Protein AF-A0A087TLN0-F1 (afdb_monomer_lite)

Secondary structure (DSSP, 8-state):
-EEEEEE--TT-SSTTPPEEEEEEEE-HHHHHHTS-GGGGGGT-------EEEEE-HHHHHHHHHHHTTT----S-SEEEE-SSTT-HHHHHHHHHHHHHTT--EEE---TT--HHHHHHHHHHTT--EEEEE-TTSTTEEEEEEEETTEEEEEEEEGGGHHHHHHHH-HHHHHTTS----------------------EE----SS--HHHHHHHHHHHHHHHHHHTTS-SS--EE------HHHHHHHHHHHT-----TT--

Sequence (264 aa):
MIFQCVCKLKASKKKNNLDILAAGGRYDKLIQSFKLKTLSESGKSLNQSGVGVSIAIESIVAAEVEANESRESGVADFLIHSEDAGISSEKAALMKELWDLGIRTTVLYDKNMTLNDAADFCRSHGIQHILVLRKEEPGIIKIRSIEKDRVYEKKIIHSEIKDNLSKLCPKLFTENCQTKVDNTRNFSLANSSSNSLSMNVHFLSQDKTHSNRKREQNIRTHVISTLQVSSSRSWELIPVDLKMPVIGTIISHCDISASVDTIQ

Foldseek 3Di:
DKDWDWDDQPPDPDPDDIDTQKIWFKDQVVVVVPDDPVVVVVVDDDRDIDIDMDGPVVVVVVSVCVVCPVPDPFPFQEEEDELDPPCPVVSVVVCVVCVVLVGGYDYDPDNRQDPVNVVVVCVVRVHFWYWYDYPVDPQWTWIWGDDPPDTDIDIDGNVCCVVVVCVVCVPSNVVVPDPPPVPPDDPDPDDDDDPQQDAAEDEPDPDDDPVVVVVVVVVVVVVSVVPVVDDPDHHYHYDDDDDPVVVVVCCVVPVPPDPPPPDD

pLDDT: mean 71.12, std 17.88, range [28.5, 94.69]

Organism: Stegodyphus mimosarum (NCBI:txid407821)

Radius of gyration: 28.07 Å; chains: 1; bounding box: 64×64×69 Å

InterPro domains:
  IPR036621 Anticodon-binding domain superfamily [G3DSA:3.40.50.800] (75-170)
  IPR045864 Class II Aminoacyl-tRNA synthetase/Biotinyl protein ligase (BPL) and lipoyl protein ligase (LPL) [G3DSA:3.30.930.10] (1-73)

Structure (mmCIF, N/CA/C/O backbone):
data_AF-A0A087TLN0-F1
#
_entry.id   AF-A0A087TLN0-F1
#
loop_
_atom_site.group_PDB
_atom_site.id
_atom_site.type_symbol
_atom_site.label_atom_id
_atom_site.label_alt_id
_atom_site.label_comp_id
_atom_site.label_asym_id
_atom_site.label_entity_id
_atom_site.label_seq_id
_atom_site.pdbx_PDB_ins_code
_atom_site.Cartn_x
_atom_site.Cartn_y
_atom_site.Cartn_z
_atom_site.occupancy
_atom_site.B_iso_or_equiv
_atom_site.auth_seq_id
_atom_site.auth_comp_id
_atom_site.auth_asym_id
_atom_site.auth_atom_id
_atom_site.pdbx_PDB_model_num
ATOM 1 N N . MET A 1 1 ? 14.997 -2.323 -39.978 1.00 74.62 1 MET A N 1
ATOM 2 C CA . MET A 1 1 ? 13.779 -1.766 -39.358 1.00 74.62 1 MET A CA 1
ATOM 3 C C . MET A 1 1 ? 14.193 -1.053 -38.088 1.00 74.62 1 MET A C 1
ATOM 5 O O . MET A 1 1 ? 14.950 -1.636 -37.318 1.00 74.62 1 MET A O 1
ATOM 9 N N . ILE A 1 2 ? 13.752 0.191 -37.930 1.00 90.94 2 ILE A N 1
ATOM 10 C CA . ILE A 1 2 ? 13.950 1.029 -36.744 1.00 90.94 2 ILE A CA 1
ATOM 11 C C . ILE A 1 2 ? 12.568 1.559 -36.377 1.00 90.94 2 ILE A C 1
ATOM 13 O O . ILE A 1 2 ? 11.774 1.846 -37.274 1.00 90.94 2 ILE A O 1
ATOM 17 N N . PHE A 1 3 ? 12.274 1.650 -35.089 1.00 90.81 3 PHE A N 1
ATOM 18 C CA . PHE A 1 3 ? 11.040 2.240 -34.599 1.00 90.81 3 PHE A CA 1
ATOM 19 C C . PHE A 1 3 ? 11.295 3.064 -33.343 1.00 90.81 3 PHE A C 1
ATOM 21 O O . PHE A 1 3 ? 12.265 2.852 -32.612 1.00 90.81 3 PHE A O 1
ATOM 28 N N . GLN A 1 4 ? 10.380 3.991 -33.099 1.00 91.94 4 GLN A N 1
ATOM 29 C CA . GLN A 1 4 ? 10.402 4.890 -31.964 1.00 91.94 4 GLN A CA 1
ATOM 30 C C . GLN A 1 4 ? 8.966 5.125 -31.495 1.00 91.94 4 GLN A C 1
ATOM 32 O O . GLN A 1 4 ? 8.068 5.330 -32.310 1.00 91.94 4 GLN A O 1
ATOM 37 N N . CYS A 1 5 ? 8.756 5.081 -30.186 1.00 89.31 5 CYS A N 1
ATOM 38 C CA . CYS A 1 5 ? 7.509 5.422 -29.523 1.00 89.31 5 CYS A CA 1
ATOM 39 C C . CYS A 1 5 ? 7.699 6.754 -28.800 1.00 89.31 5 CYS A C 1
ATOM 41 O O . CYS A 1 5 ? 8.615 6.893 -27.986 1.00 89.31 5 CYS A O 1
ATOM 43 N N . VAL A 1 6 ? 6.844 7.725 -29.114 1.00 89.50 6 VAL A N 1
ATOM 44 C CA . VAL A 1 6 ? 6.887 9.073 -28.542 1.00 89.50 6 VAL A CA 1
ATOM 45 C C . VAL A 1 6 ? 5.574 9.399 -27.844 1.00 89.50 6 VAL A C 1
ATOM 47 O O . VAL A 1 6 ? 4.504 9.009 -28.311 1.00 89.50 6 VAL A O 1
ATOM 50 N N . CYS A 1 7 ? 5.652 10.127 -26.736 1.00 82.50 7 CYS A N 1
ATOM 51 C CA . CYS A 1 7 ? 4.503 10.583 -25.968 1.00 82.50 7 CYS A CA 1
ATOM 52 C C . CYS A 1 7 ? 4.642 12.069 -25.633 1.00 82.50 7 CYS A C 1
ATOM 54 O O . CYS A 1 7 ? 5.741 12.583 -25.434 1.00 82.50 7 CYS A O 1
ATOM 56 N N . LYS A 1 8 ? 3.509 12.768 -25.557 1.00 77.38 8 LYS A N 1
ATOM 57 C CA . LYS A 1 8 ? 3.447 14.131 -25.031 1.00 77.38 8 LYS A CA 1
ATOM 58 C C . LYS A 1 8 ? 3.088 14.057 -23.550 1.00 77.38 8 LYS A C 1
ATOM 60 O O . LYS A 1 8 ? 1.912 13.918 -23.210 1.00 77.38 8 LYS A O 1
ATOM 65 N N . LEU A 1 9 ? 4.084 14.150 -22.675 1.00 67.81 9 LEU A N 1
ATOM 66 C CA . LEU A 1 9 ? 3.840 14.211 -21.237 1.00 67.81 9 LEU A CA 1
ATOM 67 C C . LEU A 1 9 ? 3.217 15.570 -20.878 1.00 67.81 9 LEU A C 1
ATOM 69 O O . LEU A 1 9 ? 3.689 16.627 -21.297 1.00 67.81 9 LEU A O 1
ATOM 73 N N . LYS A 1 10 ? 2.125 15.550 -20.103 1.00 63.19 10 LYS A N 1
ATOM 74 C CA . LYS A 1 10 ? 1.418 16.768 -19.656 1.00 63.19 10 LYS A CA 1
ATOM 75 C C . LYS A 1 10 ? 2.245 17.623 -18.682 1.00 63.19 10 LYS A C 1
ATOM 77 O O . LYS A 1 10 ? 1.900 18.780 -18.469 1.00 63.19 10 LYS A O 1
ATOM 82 N N . ALA A 1 11 ? 3.302 17.059 -18.100 1.00 58.91 11 ALA A N 1
ATOM 83 C CA . ALA A 1 11 ? 4.031 17.635 -16.976 1.00 58.91 11 ALA A CA 1
ATOM 84 C C . ALA A 1 11 ? 5.088 18.689 -17.344 1.00 58.91 11 ALA A C 1
ATOM 86 O O . ALA A 1 11 ? 5.478 19.503 -16.507 1.00 58.91 11 ALA A O 1
ATOM 87 N N . SER A 1 12 ? 5.543 18.750 -18.598 1.00 52.47 12 SER A N 1
ATOM 88 C CA . SER A 1 12 ? 6.566 19.729 -18.959 1.00 52.47 12 SER A CA 1
ATOM 89 C C . SER A 1 12 ? 5.942 21.113 -19.160 1.00 52.47 12 SER A C 1
ATOM 91 O O . SER A 1 12 ? 5.349 21.408 -20.198 1.00 52.47 12 SER A O 1
ATOM 93 N N . LYS A 1 13 ? 6.141 22.020 -18.191 1.00 53.84 13 LYS A N 1
ATOM 94 C CA . LYS A 1 13 ? 5.904 23.475 -18.350 1.00 53.84 13 LYS A CA 1
ATOM 95 C C . LYS A 1 13 ? 6.655 24.071 -19.558 1.00 53.84 13 LYS A C 1
ATOM 97 O O . LYS A 1 13 ? 6.387 25.208 -19.948 1.00 53.84 13 LYS A O 1
ATOM 102 N N . LYS A 1 14 ? 7.587 23.329 -20.172 1.00 51.69 14 LYS A N 1
ATOM 103 C CA . LYS A 1 14 ? 8.228 23.682 -21.440 1.00 51.69 14 LYS A CA 1
ATOM 104 C C . LYS A 1 14 ? 7.392 23.174 -22.623 1.00 51.69 14 LYS A C 1
ATOM 106 O O . LYS A 1 14 ? 7.249 21.978 -22.846 1.00 51.69 14 LYS A O 1
ATOM 111 N N . LYS A 1 15 ? 6.865 24.135 -23.391 1.00 49.69 15 LYS A N 1
ATOM 112 C CA . LYS A 1 15 ? 6.191 23.987 -24.695 1.00 49.69 15 LYS A CA 1
ATOM 113 C C . LYS A 1 15 ? 6.663 22.757 -25.497 1.00 49.69 15 LYS A C 1
ATOM 115 O O . LYS A 1 15 ? 7.801 22.720 -25.940 1.00 49.69 15 LYS A O 1
ATOM 120 N N . ASN A 1 16 ? 5.729 21.850 -25.796 1.00 55.34 16 ASN A N 1
ATOM 121 C CA . ASN A 1 16 ? 5.751 20.928 -26.944 1.00 55.34 16 ASN A CA 1
ATOM 122 C C . ASN A 1 16 ? 6.961 19.982 -27.113 1.00 55.34 16 ASN A C 1
ATOM 124 O O . ASN A 1 16 ? 7.209 19.545 -28.235 1.00 55.34 16 ASN A O 1
ATOM 128 N N . ASN A 1 17 ? 7.659 19.593 -26.047 1.00 64.38 17 ASN A N 1
ATOM 129 C CA . ASN A 1 17 ? 8.627 18.499 -26.161 1.00 64.38 17 ASN A CA 1
ATOM 130 C C . ASN A 1 17 ? 7.897 17.144 -26.178 1.00 64.38 17 ASN A C 1
ATOM 132 O O . ASN A 1 17 ? 7.025 16.887 -25.348 1.00 64.38 17 ASN A O 1
ATOM 136 N N . LEU A 1 18 ? 8.201 16.323 -27.186 1.00 76.75 18 LEU A N 1
ATOM 137 C CA . LEU A 1 18 ? 7.782 14.926 -27.274 1.00 76.75 18 LEU A CA 1
ATOM 138 C C . LEU A 1 18 ? 8.880 14.074 -26.644 1.00 76.75 18 LEU A C 1
ATOM 140 O O . LEU A 1 18 ? 10.027 14.143 -27.086 1.00 76.75 18 LEU A O 1
ATOM 144 N N . ASP A 1 19 ? 8.518 13.263 -25.658 1.00 82.94 19 ASP A N 1
ATOM 145 C CA . ASP A 1 19 ? 9.452 12.377 -24.975 1.00 82.94 19 ASP A CA 1
ATOM 146 C C . ASP A 1 19 ? 9.429 10.990 -25.609 1.00 82.94 19 ASP A C 1
ATOM 148 O O . ASP A 1 19 ? 8.383 10.474 -26.016 1.00 82.94 19 ASP A O 1
ATOM 152 N N . ILE A 1 20 ? 10.608 10.386 -25.721 1.00 88.25 20 ILE A N 1
ATOM 153 C CA . ILE A 1 20 ? 10.793 9.073 -26.332 1.00 88.25 20 ILE A CA 1
ATOM 154 C C . ILE A 1 20 ? 10.626 8.018 -25.242 1.00 88.25 20 ILE A C 1
ATOM 156 O O . ILE A 1 20 ? 11.497 7.871 -24.394 1.00 88.25 20 ILE A O 1
ATOM 160 N N . LEU A 1 21 ? 9.529 7.264 -25.276 1.00 90.38 21 LEU A N 1
ATOM 161 C CA . LEU A 1 21 ? 9.263 6.215 -24.285 1.00 90.38 21 LEU A CA 1
ATOM 162 C C . LEU A 1 21 ? 9.901 4.880 -24.655 1.00 90.38 21 LEU A C 1
ATOM 164 O O . LEU A 1 21 ? 10.214 4.079 -23.780 1.00 90.38 21 LEU A O 1
ATOM 168 N N . ALA A 1 22 ? 10.085 4.619 -25.948 1.00 92.75 22 ALA A N 1
ATOM 169 C CA . ALA A 1 22 ? 10.788 3.432 -26.401 1.00 92.75 22 ALA A CA 1
ATOM 170 C C . ALA A 1 22 ? 11.447 3.659 -27.759 1.00 92.75 22 ALA A C 1
ATOM 172 O O . ALA A 1 22 ? 10.914 4.367 -28.613 1.00 92.75 22 ALA A O 1
ATOM 173 N N . ALA A 1 23 ? 12.584 3.019 -27.986 1.00 93.56 23 ALA A N 1
ATOM 174 C CA . ALA A 1 23 ? 13.261 3.012 -29.274 1.00 93.56 23 ALA A CA 1
ATOM 175 C C . ALA A 1 23 ? 13.868 1.637 -29.522 1.00 93.56 23 ALA A C 1
ATOM 177 O O . ALA A 1 23 ? 14.355 0.981 -28.604 1.00 93.56 23 ALA A O 1
ATOM 178 N N . GLY A 1 24 ? 13.835 1.177 -30.763 1.00 94.69 24 GLY A N 1
ATOM 179 C CA . GLY A 1 24 ? 14.296 -0.163 -31.076 1.00 94.69 24 GLY A CA 1
ATOM 180 C C . GLY A 1 24 ? 14.535 -0.384 -32.551 1.00 94.69 24 GLY A C 1
ATOM 181 O O . GLY A 1 24 ? 14.286 0.469 -33.405 1.00 94.69 24 GLY A O 1
ATOM 182 N N . GLY A 1 25 ? 15.036 -1.570 -32.860 1.00 92.81 25 GLY A N 1
ATOM 183 C CA . GLY A 1 25 ? 15.319 -1.949 -34.227 1.00 92.81 25 GLY A CA 1
ATOM 184 C C . GLY A 1 25 ? 16.155 -3.208 -34.344 1.00 92.81 25 GLY A C 1
ATOM 185 O O . GLY A 1 25 ? 16.439 -3.903 -33.370 1.00 92.81 25 GLY A O 1
ATOM 186 N N . ARG A 1 26 ? 16.530 -3.493 -35.589 1.00 91.50 26 ARG A N 1
ATOM 187 C CA . ARG A 1 26 ? 17.376 -4.626 -35.967 1.00 91.50 26 ARG A CA 1
ATOM 188 C C . ARG A 1 26 ? 18.853 -4.221 -35.961 1.00 91.50 26 ARG A C 1
ATOM 190 O O . ARG A 1 26 ? 19.203 -3.237 -36.609 1.00 91.50 26 ARG A O 1
ATOM 197 N N . TYR A 1 27 ? 19.708 -4.990 -35.289 1.00 91.00 27 TYR A N 1
ATOM 198 C CA . TYR A 1 27 ? 21.133 -4.692 -35.057 1.00 91.00 27 TYR A CA 1
ATOM 199 C C . TYR A 1 27 ? 22.082 -5.836 -35.460 1.00 91.00 27 TYR A C 1
ATOM 201 O O . TYR A 1 27 ? 23.144 -6.030 -34.877 1.00 91.00 27 TYR A O 1
ATOM 209 N N . ASP A 1 28 ? 21.753 -6.574 -36.518 1.00 85.88 28 ASP A N 1
ATOM 210 C CA . ASP A 1 28 ? 22.566 -7.681 -37.052 1.00 85.88 28 ASP A CA 1
ATOM 211 C C . ASP A 1 28 ? 24.038 -7.326 -37.304 1.00 85.88 28 ASP A C 1
ATOM 213 O O . ASP A 1 28 ? 24.925 -8.125 -37.017 1.00 85.88 28 ASP A O 1
ATOM 217 N N . LYS A 1 29 ? 24.310 -6.116 -37.815 1.00 85.00 29 LYS A N 1
ATOM 218 C CA . LYS A 1 29 ? 25.680 -5.647 -38.083 1.00 85.00 29 LYS A CA 1
ATOM 219 C C . LYS A 1 29 ? 26.517 -5.563 -36.802 1.00 85.00 29 LYS A C 1
ATOM 221 O O . LYS A 1 29 ? 27.703 -5.876 -36.834 1.00 85.00 29 LYS A O 1
ATOM 226 N N . LEU A 1 30 ? 25.889 -5.197 -35.683 1.00 85.25 30 LEU A N 1
ATOM 227 C CA . LEU A 1 30 ? 26.524 -5.172 -34.366 1.00 85.25 30 LEU A CA 1
ATOM 228 C C . LEU A 1 30 ? 26.857 -6.597 -33.907 1.00 85.25 30 LEU A C 1
ATOM 230 O O . LEU A 1 30 ? 27.978 -6.866 -33.490 1.00 85.25 30 LEU A O 1
ATOM 234 N N . ILE A 1 31 ? 25.928 -7.544 -34.072 1.00 83.75 31 ILE A N 1
ATOM 235 C CA . ILE A 1 31 ? 26.178 -8.961 -33.752 1.00 83.75 31 ILE A CA 1
ATOM 236 C C . ILE A 1 31 ? 27.325 -9.512 -34.605 1.00 83.75 31 ILE A C 1
ATOM 238 O O . ILE A 1 31 ? 28.200 -10.212 -34.101 1.00 83.75 31 ILE A O 1
ATOM 242 N N . GLN A 1 32 ? 27.363 -9.161 -35.891 1.00 81.00 32 GLN A N 1
ATOM 243 C CA . GLN A 1 32 ? 28.426 -9.585 -36.794 1.00 81.00 32 GLN A CA 1
ATOM 244 C C . GLN A 1 32 ? 29.802 -9.051 -36.377 1.00 81.00 32 GLN A C 1
ATOM 246 O O . GLN A 1 32 ? 30.776 -9.788 -36.511 1.00 81.00 32 GLN A O 1
ATOM 251 N N . SER A 1 33 ? 29.896 -7.832 -35.831 1.00 82.25 33 SER A N 1
ATOM 252 C CA . SER A 1 33 ? 31.176 -7.288 -35.350 1.00 82.25 33 SER A CA 1
ATOM 253 C C . SER A 1 33 ? 31.746 -8.007 -34.125 1.00 82.25 33 SER A C 1
ATOM 255 O O . SER A 1 33 ? 32.956 -7.981 -33.929 1.00 82.25 33 SER A O 1
ATOM 257 N N . PHE A 1 34 ? 30.910 -8.691 -33.337 1.00 79.69 34 PHE A N 1
ATOM 258 C CA . PHE A 1 34 ? 31.354 -9.482 -32.182 1.00 79.69 34 PHE A CA 1
ATOM 259 C C . PHE A 1 34 ? 31.710 -10.933 -32.532 1.00 79.69 34 PHE A C 1
ATOM 261 O O . PHE A 1 34 ? 32.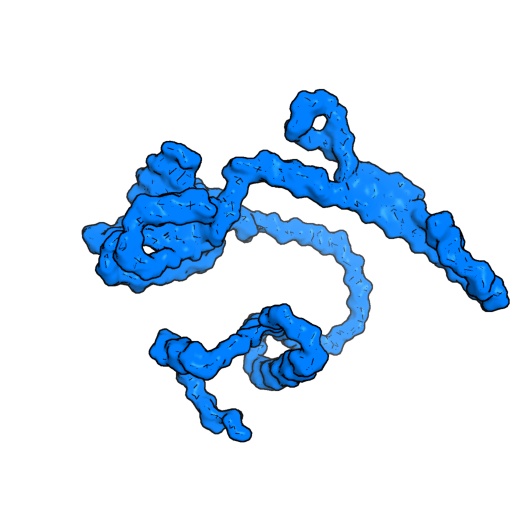132 -11.693 -31.659 1.00 79.69 34 PHE A O 1
ATOM 268 N N . LYS A 1 35 ? 31.568 -11.347 -33.799 1.00 74.19 35 LYS A N 1
ATOM 269 C CA . LYS A 1 35 ? 31.983 -12.686 -34.228 1.00 74.19 35 LYS A CA 1
ATOM 270 C C . LYS A 1 35 ? 33.506 -12.785 -34.210 1.00 74.19 35 LYS A C 1
ATOM 272 O O . LYS A 1 35 ? 34.201 -12.082 -34.941 1.00 74.19 35 LYS A O 1
ATOM 277 N N . LEU A 1 36 ? 34.021 -13.691 -33.385 1.00 65.62 36 LEU A N 1
ATOM 278 C CA . LEU A 1 36 ? 35.448 -13.974 -33.307 1.00 65.62 36 LEU A CA 1
ATOM 279 C C . LEU A 1 36 ? 35.924 -14.602 -34.628 1.00 65.62 36 LEU A C 1
ATOM 281 O O . LEU A 1 36 ? 35.346 -15.584 -35.097 1.00 65.62 36 LEU A O 1
ATOM 285 N N . LYS A 1 37 ? 36.993 -14.051 -35.218 1.00 61.41 37 LYS A N 1
ATOM 286 C CA . LYS A 1 37 ? 37.549 -14.510 -36.506 1.00 61.41 37 LYS A CA 1
ATOM 287 C C . LYS A 1 37 ? 37.922 -16.004 -36.515 1.00 61.41 37 LYS A C 1
ATOM 289 O O . LYS A 1 37 ? 37.893 -16.611 -37.579 1.00 61.41 37 LYS A O 1
ATOM 294 N N . THR A 1 38 ? 38.191 -16.609 -35.358 1.00 53.12 38 THR A N 1
ATOM 295 C CA . THR A 1 38 ? 38.560 -18.030 -35.208 1.00 53.12 38 THR A CA 1
ATOM 296 C C . THR A 1 38 ? 37.414 -19.016 -35.471 1.00 53.12 38 THR A C 1
ATOM 298 O O . THR A 1 38 ? 37.666 -20.177 -35.768 1.00 53.12 38 THR A O 1
ATOM 301 N N . LEU A 1 39 ? 36.146 -18.584 -35.439 1.00 53.56 39 LEU A N 1
ATOM 302 C CA . LEU A 1 39 ? 34.994 -19.436 -35.792 1.00 53.56 39 LEU A CA 1
ATOM 303 C C . LEU A 1 39 ? 34.784 -19.548 -37.316 1.00 53.56 39 LEU A C 1
ATOM 305 O O . LEU A 1 39 ? 34.075 -20.436 -37.789 1.00 53.56 39 LEU A O 1
ATOM 309 N N . SER A 1 40 ? 35.426 -18.665 -38.087 1.00 51.59 40 SER A N 1
ATOM 310 C CA . SER A 1 40 ? 35.368 -18.631 -39.555 1.00 51.59 40 SER A CA 1
ATOM 311 C C . SER A 1 40 ? 36.181 -19.752 -40.212 1.00 51.59 40 SER A C 1
ATOM 313 O O . SER A 1 40 ? 35.885 -20.124 -41.342 1.00 51.59 40 SER A O 1
ATOM 315 N N . GLU A 1 41 ? 37.171 -20.316 -39.511 1.00 53.06 41 GLU A N 1
ATOM 316 C CA . GLU A 1 41 ? 38.032 -21.399 -40.020 1.00 53.06 41 GLU A CA 1
ATOM 317 C C . GLU A 1 41 ? 37.342 -22.774 -39.991 1.00 53.06 41 GLU A C 1
ATOM 319 O O . GLU A 1 41 ? 37.726 -23.675 -40.728 1.00 53.06 41 GLU A O 1
ATOM 324 N N . SER A 1 42 ? 36.259 -22.934 -39.218 1.00 56.22 42 SER A N 1
ATOM 325 C CA . SER A 1 42 ? 35.479 -24.182 -39.151 1.00 56.22 42 SER A CA 1
ATOM 326 C C . SER A 1 42 ? 34.337 -24.259 -40.186 1.00 56.22 42 SER A C 1
ATOM 328 O O . SER A 1 42 ? 33.548 -25.206 -40.153 1.00 56.22 42 SER A O 1
ATOM 330 N N . GLY A 1 43 ? 34.186 -23.269 -41.076 1.00 54.53 43 GLY A N 1
ATOM 331 C CA . GLY A 1 43 ? 33.200 -23.292 -42.171 1.00 54.53 43 GLY A CA 1
ATOM 332 C C . GLY A 1 43 ? 31.723 -23.169 -41.759 1.00 54.53 43 GLY A C 1
ATOM 333 O O . GLY A 1 43 ? 30.841 -23.199 -42.614 1.00 54.53 43 GLY A O 1
ATOM 334 N N . LYS A 1 44 ? 31.413 -22.998 -40.466 1.00 54.88 44 LYS A N 1
ATOM 335 C CA . LYS A 1 44 ? 30.040 -22.810 -39.968 1.00 54.88 44 LYS A CA 1
ATOM 336 C C . LYS A 1 44 ? 29.724 -21.324 -39.802 1.00 54.88 44 LYS A C 1
ATOM 338 O O . LYS A 1 44 ? 29.851 -20.761 -38.716 1.00 54.88 44 LYS A O 1
ATOM 343 N N . SER A 1 45 ? 29.274 -20.673 -40.874 1.00 56.72 45 SER A N 1
ATOM 344 C CA . SER A 1 45 ? 28.754 -19.305 -40.794 1.00 56.72 45 SER A CA 1
ATOM 345 C C . SER A 1 45 ? 27.370 -19.297 -40.129 1.00 56.72 45 SER A C 1
ATOM 347 O O . SER A 1 45 ? 26.353 -19.543 -40.775 1.00 56.72 45 SER A O 1
ATOM 349 N N . LEU A 1 46 ? 27.309 -19.010 -38.828 1.00 62.62 46 LEU A N 1
ATOM 350 C CA . LEU A 1 46 ? 26.036 -18.800 -38.132 1.00 62.62 46 LEU A CA 1
ATOM 351 C C . LEU A 1 46 ? 25.488 -17.410 -38.483 1.00 62.62 46 LEU A C 1
ATOM 353 O O . LEU A 1 46 ? 26.009 -16.392 -38.021 1.00 62.62 46 LEU A O 1
ATOM 357 N N . ASN A 1 47 ? 24.445 -17.340 -39.308 1.00 69.06 47 ASN A N 1
ATOM 358 C CA . ASN A 1 47 ? 23.727 -16.095 -39.578 1.00 69.06 47 ASN A CA 1
ATOM 359 C C . ASN A 1 47 ? 22.845 -15.760 -38.372 1.00 69.06 47 ASN A C 1
ATOM 361 O O . ASN A 1 47 ? 21.777 -16.333 -38.192 1.00 69.06 47 ASN A O 1
ATOM 365 N N . GLN A 1 48 ? 23.333 -14.858 -37.522 1.00 78.44 48 GLN A N 1
ATOM 366 C CA . GLN A 1 48 ? 22.610 -14.375 -36.353 1.00 78.44 48 GLN A CA 1
ATOM 367 C C . GLN A 1 48 ? 22.011 -13.011 -36.672 1.00 78.44 48 GLN A C 1
ATOM 369 O O . GLN A 1 48 ? 22.721 -12.101 -37.106 1.00 78.44 48 GLN A O 1
ATOM 374 N N . SER A 1 49 ? 20.712 -12.886 -36.432 1.00 83.50 49 SER A N 1
ATOM 375 C CA . SER A 1 49 ? 19.981 -11.629 -36.522 1.00 83.50 49 SER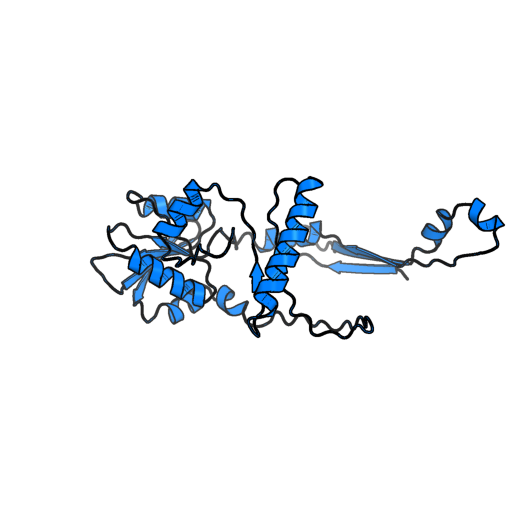 A CA 1
ATOM 376 C C . SER A 1 49 ? 19.466 -11.240 -35.146 1.00 83.50 49 SER A C 1
ATOM 378 O O . SER A 1 49 ? 19.090 -12.102 -34.354 1.00 83.50 49 SER A O 1
ATOM 380 N N . GLY A 1 50 ? 19.463 -9.942 -34.861 1.00 85.00 50 GLY A N 1
ATOM 381 C CA . GLY A 1 50 ? 19.073 -9.398 -33.566 1.00 85.00 50 GLY A CA 1
ATOM 382 C C . GLY A 1 50 ? 18.092 -8.262 -33.732 1.00 85.00 50 GLY A C 1
ATOM 383 O O . GLY A 1 50 ? 18.340 -7.337 -34.503 1.00 85.00 50 GLY A O 1
ATOM 384 N N . VAL A 1 51 ? 16.993 -8.327 -32.992 1.00 91.50 51 VAL A N 1
ATOM 385 C CA . VAL A 1 51 ? 16.015 -7.249 -32.863 1.00 91.50 51 VAL A CA 1
ATOM 386 C C . VAL A 1 51 ? 15.784 -6.987 -31.388 1.00 91.50 51 VAL A C 1
ATOM 388 O O . VAL A 1 51 ? 15.762 -7.918 -30.587 1.00 91.50 51 VAL A O 1
ATOM 391 N N . GLY A 1 52 ? 15.602 -5.725 -31.032 1.00 90.12 52 GLY A N 1
ATOM 392 C CA . GLY A 1 52 ? 15.417 -5.348 -29.640 1.00 90.12 52 GLY A CA 1
ATOM 393 C C . GLY A 1 52 ? 14.818 -3.966 -29.500 1.00 90.12 52 GLY A C 1
ATOM 394 O O . GLY A 1 52 ? 14.745 -3.190 -30.457 1.00 90.12 52 GLY A O 1
ATOM 395 N N . VAL A 1 53 ? 14.365 -3.700 -28.284 1.00 93.38 53 VAL A N 1
ATOM 396 C CA . VAL A 1 53 ? 13.718 -2.462 -27.878 1.00 93.38 53 VAL A CA 1
ATOM 397 C C . VAL A 1 53 ? 14.296 -2.023 -26.545 1.00 93.38 53 VAL A C 1
ATOM 399 O O . VAL A 1 53 ? 14.499 -2.843 -25.654 1.00 93.38 53 VAL A O 1
ATOM 402 N N . SER A 1 54 ? 14.564 -0.733 -26.430 1.00 93.38 54 SER A N 1
ATOM 403 C CA . SER A 1 54 ? 14.857 -0.056 -25.178 1.00 93.38 54 SER A CA 1
ATOM 404 C C . SER A 1 54 ? 13.625 0.735 -24.766 1.00 93.38 54 SER A C 1
ATOM 406 O O . SER A 1 54 ? 13.016 1.397 -25.607 1.00 93.38 54 SER A O 1
ATOM 408 N N . ILE A 1 55 ? 13.252 0.641 -23.493 1.00 93.94 55 ILE A N 1
ATOM 409 C CA . ILE A 1 55 ? 12.099 1.326 -22.908 1.00 93.94 55 ILE A CA 1
ATOM 410 C C . ILE A 1 55 ? 12.628 2.281 -21.838 1.00 93.94 55 ILE A C 1
ATOM 412 O O . ILE A 1 55 ? 13.364 1.863 -20.945 1.00 93.94 55 ILE A O 1
ATOM 416 N N . ALA A 1 56 ? 12.243 3.551 -21.920 1.00 90.94 56 ALA A N 1
ATOM 417 C CA . ALA A 1 56 ? 12.606 4.596 -20.972 1.00 90.94 56 ALA A CA 1
ATOM 418 C C . ALA A 1 56 ? 11.728 4.502 -19.712 1.00 90.94 56 ALA A C 1
ATOM 420 O O . ALA A 1 56 ? 10.806 5.291 -19.506 1.00 90.94 56 ALA A O 1
ATOM 421 N N . ILE A 1 57 ? 12.000 3.495 -18.877 1.00 90.56 57 ILE A N 1
ATOM 422 C CA . ILE A 1 57 ? 11.251 3.235 -17.636 1.00 90.56 57 ILE A CA 1
ATOM 423 C C . ILE A 1 57 ? 11.307 4.449 -16.705 1.00 90.56 57 ILE A C 1
ATOM 425 O O . ILE A 1 57 ? 10.296 4.813 -16.119 1.00 90.56 57 ILE A O 1
ATOM 429 N N . GLU A 1 58 ? 12.457 5.114 -16.619 1.00 85.06 58 GLU A N 1
ATOM 430 C CA . GLU A 1 58 ? 12.642 6.318 -15.803 1.00 85.06 58 GLU A CA 1
ATOM 431 C C . GLU A 1 58 ? 11.640 7.431 -16.145 1.00 85.06 58 GLU A C 1
ATOM 433 O O . GLU A 1 58 ? 11.059 8.028 -15.244 1.00 85.06 58 GLU A O 1
ATOM 438 N N . SER A 1 59 ? 11.362 7.658 -17.434 1.00 84.19 59 SER A N 1
ATOM 439 C CA . SER A 1 59 ? 10.406 8.675 -17.882 1.00 84.19 59 SER A CA 1
ATOM 440 C C . SER A 1 59 ? 8.965 8.286 -17.563 1.00 84.19 59 SER A C 1
ATOM 442 O O . SER A 1 59 ? 8.150 9.147 -17.242 1.00 84.19 59 SER A O 1
ATOM 444 N N . ILE A 1 60 ? 8.651 6.989 -17.636 1.00 85.06 60 ILE A N 1
ATOM 445 C CA . ILE A 1 60 ? 7.328 6.459 -17.284 1.00 85.06 60 ILE A CA 1
ATOM 446 C C . ILE A 1 60 ? 7.097 6.603 -15.778 1.00 85.06 60 ILE A C 1
ATOM 448 O O . ILE A 1 60 ? 6.075 7.144 -15.369 1.00 85.06 60 ILE A O 1
ATOM 452 N N . VAL A 1 61 ? 8.067 6.184 -14.963 1.00 84.56 61 VAL A N 1
ATOM 453 C CA . VAL A 1 61 ? 7.986 6.258 -13.499 1.00 84.56 61 VAL A CA 1
ATOM 454 C C . VAL A 1 61 ? 7.920 7.710 -13.028 1.00 84.56 61 VAL A C 1
ATOM 456 O O . VAL A 1 61 ? 7.094 8.027 -12.181 1.00 84.56 61 VAL A O 1
ATOM 459 N N . ALA A 1 62 ? 8.722 8.612 -13.598 1.00 81.19 62 ALA A N 1
ATOM 460 C CA . ALA A 1 62 ? 8.660 10.035 -13.261 1.00 81.19 62 ALA A CA 1
ATOM 461 C C . ALA A 1 62 ? 7.272 10.631 -13.549 1.00 81.19 62 ALA A C 1
ATOM 463 O O . ALA A 1 62 ? 6.693 11.295 -12.692 1.00 81.19 62 ALA A O 1
ATOM 464 N N . ALA A 1 63 ? 6.700 10.325 -14.718 1.00 78.44 63 ALA A N 1
ATOM 465 C CA . ALA A 1 63 ? 5.353 10.765 -15.069 1.00 78.44 63 ALA A CA 1
ATOM 466 C C . ALA A 1 63 ? 4.275 10.173 -14.144 1.00 78.44 63 ALA A C 1
ATOM 468 O O . ALA A 1 63 ? 3.277 10.835 -13.856 1.00 78.44 63 ALA A O 1
ATOM 469 N N . GLU A 1 64 ? 4.459 8.935 -13.684 1.00 78.31 64 GLU A N 1
ATOM 470 C CA . GLU A 1 64 ? 3.541 8.273 -12.761 1.00 78.31 64 GLU A CA 1
ATOM 471 C C . GLU A 1 64 ? 3.601 8.871 -11.353 1.00 78.31 64 GLU A C 1
ATOM 473 O O . GLU A 1 64 ? 2.554 9.117 -10.757 1.00 78.31 64 GLU A O 1
ATOM 478 N N . VAL A 1 65 ? 4.797 9.166 -10.839 1.00 74.38 65 VAL A N 1
ATOM 479 C CA . VAL A 1 65 ? 4.978 9.819 -9.534 1.00 74.38 65 VAL A CA 1
ATOM 480 C C . VAL A 1 65 ? 4.337 11.207 -9.533 1.00 74.38 65 VAL A C 1
ATOM 482 O O . VAL A 1 65 ? 3.543 11.500 -8.646 1.00 74.38 65 VAL A O 1
ATOM 485 N N . GLU A 1 66 ? 4.583 12.023 -10.560 1.00 69.94 66 GLU A N 1
ATOM 486 C CA . GLU A 1 66 ? 3.982 13.361 -10.680 1.00 69.94 66 GLU A CA 1
ATOM 487 C C . GLU A 1 66 ? 2.451 13.309 -10.837 1.00 69.94 66 GLU A C 1
ATOM 489 O O . GLU A 1 66 ? 1.727 14.137 -10.283 1.00 69.94 66 GLU A O 1
ATOM 494 N N . ALA A 1 67 ? 1.917 12.318 -11.561 1.00 67.50 67 ALA A N 1
ATOM 495 C CA . ALA A 1 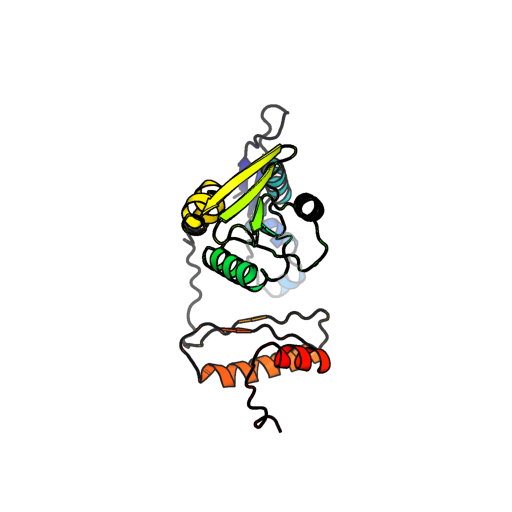67 ? 0.470 12.117 -11.663 1.00 67.50 67 ALA A CA 1
ATOM 496 C C . ALA A 1 67 ? -0.157 11.650 -10.334 1.00 67.50 67 ALA A C 1
ATOM 498 O O . ALA A 1 67 ? -1.318 11.964 -10.043 1.00 67.50 67 ALA A O 1
ATOM 499 N N . ASN A 1 68 ? 0.608 10.910 -9.531 1.00 61.75 68 ASN A N 1
ATOM 500 C CA . ASN A 1 68 ? 0.194 10.336 -8.257 1.00 61.75 68 ASN A CA 1
ATOM 501 C C . ASN A 1 68 ? 0.622 11.158 -7.030 1.00 61.75 68 ASN A C 1
ATOM 503 O O . ASN A 1 68 ? 0.343 10.716 -5.922 1.00 61.75 68 ASN A O 1
ATOM 507 N N . GLU A 1 69 ? 1.144 12.384 -7.167 1.00 54.03 69 GLU A N 1
ATOM 508 C CA . GLU A 1 69 ? 1.337 13.323 -6.033 1.00 54.03 69 GLU A CA 1
ATOM 509 C C . GLU A 1 69 ? 0.028 13.611 -5.251 1.00 54.03 69 GLU A C 1
ATOM 511 O O . GLU A 1 69 ? 0.036 14.203 -4.176 1.00 54.03 69 GLU A O 1
ATOM 516 N N . SER A 1 70 ? -1.126 13.176 -5.769 1.00 51.91 70 SER A N 1
ATOM 517 C CA . SER A 1 70 ? -2.432 13.201 -5.091 1.00 51.91 70 SER A CA 1
ATOM 518 C C . SER A 1 70 ? -2.855 11.871 -4.446 1.00 51.91 70 SER A C 1
ATOM 520 O O . SER A 1 70 ? -3.955 11.780 -3.901 1.00 51.91 70 SER A O 1
ATOM 522 N N . ARG A 1 71 ? -2.045 10.816 -4.555 1.00 55.38 71 ARG A N 1
ATOM 523 C CA . ARG A 1 71 ? -2.392 9.434 -4.203 1.00 55.38 71 ARG A CA 1
ATOM 524 C C . ARG A 1 71 ? -1.213 8.735 -3.536 1.00 55.38 71 ARG A C 1
ATOM 526 O O . ARG A 1 71 ? -0.630 7.808 -4.092 1.00 55.38 71 ARG A O 1
ATOM 533 N N . GLU A 1 72 ? -0.897 9.146 -2.318 1.00 55.44 72 GLU A N 1
ATOM 534 C CA . GLU A 1 72 ? -0.064 8.316 -1.455 1.00 55.44 72 GLU A CA 1
ATOM 535 C C . GLU A 1 72 ? -0.853 7.040 -1.123 1.00 55.44 72 GLU A C 1
ATOM 537 O O . GLU A 1 72 ? -1.870 7.078 -0.427 1.00 55.44 72 GLU A O 1
ATOM 542 N N . SER A 1 73 ? -0.436 5.913 -1.706 1.00 58.78 73 SER A N 1
ATOM 543 C CA . SER A 1 73 ? -0.881 4.591 -1.272 1.00 58.78 73 SER A CA 1
ATOM 544 C C . SER A 1 73 ? -0.089 4.260 -0.015 1.00 58.78 73 SER A C 1
ATOM 546 O O . SER A 1 73 ? 1.064 3.837 -0.094 1.00 58.78 73 SER A O 1
ATOM 548 N N . GLY A 1 74 ? -0.677 4.550 1.142 1.00 68.56 74 GLY A N 1
ATOM 549 C CA . GLY A 1 74 ? -0.089 4.219 2.430 1.00 68.56 74 GLY A CA 1
ATOM 550 C C . GLY A 1 74 ? -0.005 2.715 2.684 1.00 68.56 74 GLY A C 1
ATOM 551 O O . GLY A 1 74 ? -0.419 1.880 1.876 1.00 68.56 74 GLY A O 1
ATOM 552 N N . VAL A 1 75 ? 0.503 2.368 3.867 1.00 80.94 75 VAL A N 1
ATOM 553 C CA . VAL A 1 75 ? 0.604 0.973 4.342 1.00 80.94 75 VAL A CA 1
ATOM 554 C C . VAL A 1 75 ? -0.770 0.287 4.400 1.00 80.94 75 VAL A C 1
ATOM 556 O O . VAL A 1 75 ? -0.873 -0.924 4.211 1.00 80.94 75 VAL A O 1
ATOM 559 N N . ALA A 1 76 ? -1.830 1.059 4.640 1.00 85.19 76 ALA A N 1
ATOM 560 C CA . ALA A 1 76 ? -3.213 0.603 4.644 1.00 85.19 76 ALA A CA 1
ATOM 561 C C . ALA A 1 76 ? -4.144 1.720 4.154 1.00 85.19 76 ALA A C 1
ATOM 563 O O . ALA A 1 76 ? -3.790 2.898 4.189 1.00 85.19 76 ALA A O 1
ATOM 564 N N . ASP A 1 77 ? -5.353 1.347 3.741 1.00 84.81 77 ASP A N 1
ATOM 565 C CA . ASP A 1 77 ? -6.377 2.301 3.310 1.00 84.81 77 ASP A CA 1
ATOM 566 C C . ASP A 1 77 ? -7.152 2.852 4.524 1.00 84.81 77 ASP A C 1
ATOM 568 O O . ASP A 1 77 ? -7.486 4.038 4.568 1.00 84.81 77 ASP A O 1
ATOM 572 N N . PHE A 1 78 ? -7.376 2.009 5.544 1.00 88.31 78 PHE A N 1
ATOM 573 C CA . PHE A 1 78 ? -8.040 2.379 6.800 1.00 88.31 78 PHE A CA 1
ATOM 574 C C . PHE A 1 78 ? -7.259 1.923 8.042 1.00 88.31 78 PHE A C 1
ATOM 576 O O . PHE A 1 78 ? -6.755 0.800 8.101 1.00 88.31 78 PHE A O 1
ATOM 583 N N . LEU A 1 79 ? -7.248 2.759 9.082 1.00 91.50 79 LEU A N 1
ATOM 584 C CA . LEU A 1 79 ? -6.847 2.386 10.443 1.00 91.50 79 LEU A CA 1
ATOM 585 C C . LEU A 1 79 ? -8.092 2.171 11.307 1.00 91.50 79 LEU A C 1
ATOM 587 O O . LEU A 1 79 ? -8.912 3.074 11.433 1.00 91.50 79 LEU A O 1
ATOM 591 N N . ILE A 1 80 ? -8.218 1.018 11.957 1.00 91.56 80 ILE A N 1
ATOM 592 C CA . ILE A 1 80 ? -9.274 0.777 12.946 1.00 91.56 80 ILE A CA 1
ATOM 593 C C . ILE A 1 80 ? -8.744 1.161 14.332 1.00 91.56 80 ILE A C 1
ATOM 595 O O . ILE A 1 80 ? -7.794 0.568 14.847 1.00 91.56 80 ILE A O 1
ATOM 599 N N . HIS A 1 81 ? -9.390 2.142 14.954 1.00 91.88 81 HIS A N 1
ATOM 600 C CA . HIS A 1 81 ? -9.025 2.693 16.250 1.00 91.88 81 HIS A CA 1
ATOM 601 C C . HIS A 1 81 ? -10.200 2.625 17.239 1.00 91.88 81 HIS A C 1
ATOM 603 O O . HIS A 1 81 ? -11.370 2.682 16.870 1.00 91.88 81 HIS A O 1
ATOM 609 N N . SER A 1 82 ? -9.884 2.486 18.523 1.00 89.12 82 SER A N 1
ATOM 610 C CA . SER A 1 82 ? -10.839 2.645 19.623 1.00 89.12 82 SER A CA 1
ATOM 611 C C . SER A 1 82 ? -10.061 3.001 20.874 1.00 89.12 82 SER A C 1
ATOM 613 O O . SER A 1 82 ? -9.051 2.340 21.133 1.00 89.12 82 SER A O 1
ATOM 615 N N . GLU A 1 83 ? -10.560 3.990 21.609 1.00 83.62 83 GLU A N 1
ATOM 616 C CA . GLU A 1 83 ? -10.033 4.434 22.905 1.00 83.62 83 GLU A CA 1
ATOM 617 C C . GLU A 1 83 ? -10.545 3.551 24.059 1.00 83.62 83 GLU A C 1
ATOM 619 O O . GLU A 1 83 ? -9.962 3.530 25.140 1.00 83.62 83 GLU A O 1
ATOM 624 N N . ASP A 1 84 ? -11.609 2.773 23.831 1.00 81.31 84 ASP A N 1
ATOM 625 C CA . ASP A 1 84 ? -12.243 1.961 24.864 1.00 81.31 84 ASP A CA 1
ATOM 626 C C . ASP A 1 84 ? -11.588 0.580 25.018 1.00 81.31 84 ASP A C 1
ATOM 628 O O . ASP A 1 84 ? -11.316 -0.147 24.053 1.00 81.31 84 ASP A O 1
ATOM 632 N N . ALA A 1 85 ? -11.419 0.153 26.270 1.00 78.38 85 ALA A N 1
ATOM 633 C CA . ALA A 1 85 ? -10.965 -1.195 26.583 1.00 78.38 85 ALA A CA 1
ATOM 634 C C . ALA A 1 85 ? -12.066 -2.247 26.327 1.00 78.38 85 ALA A C 1
ATOM 636 O O . ALA A 1 85 ? -13.231 -2.079 26.702 1.00 78.38 85 ALA A O 1
ATOM 637 N N . GLY A 1 86 ? -11.672 -3.388 25.746 1.00 80.81 86 GLY A N 1
ATOM 638 C CA . GLY A 1 86 ? -12.548 -4.552 25.544 1.00 80.81 86 GLY A CA 1
ATOM 639 C C . GLY A 1 86 ? -13.220 -4.659 24.169 1.00 80.81 86 GLY A C 1
ATOM 640 O O . GLY A 1 86 ? -14.004 -5.575 23.966 1.00 80.81 86 GLY A O 1
ATOM 641 N N . ILE A 1 87 ? -12.882 -3.785 23.214 1.00 84.81 87 ILE A N 1
ATOM 642 C CA . ILE A 1 87 ? -13.423 -3.783 21.832 1.00 84.81 87 ILE A CA 1
ATOM 643 C C . ILE A 1 87 ? -12.519 -4.574 20.861 1.00 84.81 87 ILE A C 1
ATOM 645 O O . ILE A 1 87 ? -12.658 -4.520 19.645 1.00 84.81 87 ILE A O 1
ATOM 649 N N . SER A 1 88 ? -11.560 -5.356 21.364 1.00 85.75 88 SER A N 1
ATOM 650 C CA . SER A 1 88 ? -10.628 -6.112 20.510 1.00 85.75 88 SER A CA 1
ATOM 651 C C . SER A 1 88 ? -11.333 -7.111 19.585 1.00 85.75 88 SER A C 1
ATOM 653 O O . SER A 1 88 ? -10.949 -7.235 18.424 1.00 85.75 88 SER A O 1
ATOM 655 N N . SER A 1 89 ? -12.381 -7.783 20.073 1.00 87.81 89 SER A N 1
ATOM 656 C CA . SER A 1 89 ? -13.165 -8.733 19.274 1.00 87.81 89 SER A CA 1
ATOM 657 C C . SER A 1 89 ? -13.927 -8.040 18.140 1.00 87.81 89 SER A C 1
ATOM 659 O O . SER A 1 89 ? -13.887 -8.507 17.005 1.00 87.81 89 SER A O 1
ATOM 661 N N . GLU A 1 90 ? -14.538 -6.884 18.412 1.00 88.25 90 GLU A N 1
ATOM 662 C CA . GLU A 1 90 ? -15.255 -6.093 17.404 1.00 88.25 90 GLU A CA 1
ATOM 663 C C . GLU A 1 90 ? -14.300 -5.504 16.358 1.00 88.25 90 GLU A C 1
ATOM 665 O O . GLU A 1 90 ? -14.587 -5.567 15.164 1.00 88.25 90 GLU A O 1
ATOM 670 N N . LYS A 1 91 ? -13.120 -5.013 16.776 1.00 89.06 91 LYS A N 1
ATOM 671 C CA . LYS A 1 91 ? -12.060 -4.574 15.849 1.00 89.06 91 LYS A CA 1
ATOM 672 C C . LYS A 1 91 ? -11.656 -5.702 14.902 1.00 89.06 91 LYS A C 1
ATOM 674 O O . LYS A 1 91 ? -11.547 -5.469 13.703 1.00 89.06 91 LYS A O 1
ATOM 679 N N . ALA A 1 92 ? -11.448 -6.910 15.430 1.00 89.94 92 ALA A N 1
ATOM 680 C CA . ALA A 1 92 ? -11.062 -8.072 14.634 1.00 89.94 92 ALA A CA 1
ATOM 681 C C . ALA A 1 92 ? -12.179 -8.518 13.674 1.00 89.94 92 ALA A C 1
ATOM 683 O O . ALA A 1 92 ? -11.901 -8.847 12.522 1.00 89.94 92 ALA A O 1
ATOM 684 N N . ALA A 1 93 ? -13.439 -8.487 14.118 1.00 90.69 93 ALA A N 1
ATOM 685 C CA . ALA A 1 93 ? -14.590 -8.794 13.272 1.00 90.69 93 ALA A CA 1
ATOM 686 C C . ALA A 1 93 ? -14.721 -7.795 12.111 1.00 90.69 93 ALA A C 1
ATOM 688 O O . ALA A 1 93 ? -14.849 -8.210 10.959 1.00 90.69 93 ALA A O 1
ATOM 689 N N . LEU A 1 94 ? -14.601 -6.496 12.401 1.00 89.00 94 LEU A N 1
ATOM 690 C CA . LEU A 1 94 ? -14.636 -5.442 11.390 1.00 89.00 94 LEU A CA 1
ATOM 691 C C . LEU A 1 94 ? -13.448 -5.542 10.424 1.00 89.00 94 LEU A C 1
ATOM 693 O O . LEU A 1 94 ? -13.616 -5.410 9.216 1.00 89.00 94 LEU A O 1
ATOM 697 N N . MET A 1 95 ? -12.249 -5.811 10.941 1.00 90.75 95 MET A N 1
ATOM 698 C CA . MET A 1 95 ? -11.050 -6.019 10.128 1.00 90.75 95 MET A CA 1
ATOM 699 C C . MET A 1 95 ? -11.257 -7.153 9.123 1.00 90.75 95 MET A C 1
ATOM 701 O O . MET A 1 95 ? -10.990 -6.974 7.936 1.00 90.75 95 MET A O 1
ATOM 705 N N . LYS A 1 96 ? -11.797 -8.287 9.586 1.00 90.19 96 LYS A N 1
ATOM 706 C CA . LYS A 1 96 ? -12.121 -9.431 8.734 1.00 90.19 96 LYS A CA 1
ATOM 707 C C . LYS A 1 96 ? -13.145 -9.067 7.659 1.00 90.19 96 LYS A C 1
ATOM 709 O O . LYS A 1 96 ? -12.911 -9.366 6.496 1.00 90.19 96 LYS A O 1
ATOM 714 N N . GLU A 1 97 ? -14.236 -8.391 8.021 1.00 89.69 97 GLU A N 1
ATOM 715 C CA . GLU A 1 97 ? -15.255 -7.977 7.047 1.00 89.69 97 GLU A CA 1
ATOM 716 C C . GLU A 1 97 ? -14.672 -7.063 5.960 1.00 89.69 97 GLU A C 1
ATOM 718 O O . GLU A 1 97 ? -15.000 -7.203 4.784 1.00 89.69 97 GLU A O 1
ATOM 723 N N . LEU A 1 98 ? -13.779 -6.145 6.330 1.00 88.12 98 LEU A N 1
ATOM 724 C CA . LEU A 1 98 ? -13.129 -5.243 5.379 1.00 88.12 98 LEU A CA 1
ATOM 725 C C . LEU A 1 98 ? -12.121 -5.975 4.486 1.00 88.12 98 LEU A C 1
ATOM 727 O O . LEU A 1 98 ? -12.038 -5.684 3.292 1.00 88.12 98 LEU A O 1
ATOM 731 N N . TRP A 1 99 ? -11.405 -6.958 5.028 1.00 88.50 99 TRP A N 1
ATOM 732 C CA . TRP A 1 99 ? -10.522 -7.825 4.249 1.00 88.50 99 TRP A CA 1
ATOM 733 C C . TRP A 1 99 ? -11.284 -8.722 3.273 1.00 88.50 99 TRP A C 1
ATOM 735 O O . TRP A 1 99 ? -10.838 -8.876 2.138 1.00 88.50 99 TRP A O 1
ATOM 745 N N . ASP A 1 100 ? -12.456 -9.236 3.656 1.00 85.88 100 ASP A N 1
ATOM 746 C CA . ASP A 1 100 ? -13.339 -9.998 2.762 1.00 85.88 100 ASP A CA 1
ATOM 747 C C . ASP A 1 100 ? -13.826 -9.140 1.572 1.00 85.88 100 ASP A C 1
ATOM 749 O O . ASP A 1 100 ? -14.157 -9.667 0.509 1.00 85.88 100 ASP A O 1
ATOM 753 N N . LEU A 1 101 ? -13.829 -7.808 1.719 1.00 83.19 101 LEU A N 1
ATOM 754 C CA . LEU A 1 101 ? -14.119 -6.840 0.653 1.00 83.19 101 LEU A CA 1
ATOM 755 C C . LEU A 1 101 ? -12.875 -6.415 -0.149 1.00 83.19 101 LEU A C 1
ATOM 757 O O . LEU A 1 101 ? -12.998 -5.612 -1.073 1.00 83.19 101 LEU A O 1
ATOM 761 N N . GLY A 1 102 ? -11.686 -6.924 0.187 1.00 80.19 102 GLY A N 1
ATOM 762 C CA . GLY A 1 102 ? -10.417 -6.564 -0.455 1.00 80.19 102 GLY A CA 1
ATOM 763 C C . GLY A 1 102 ? -9.848 -5.206 -0.027 1.00 80.19 102 GLY A C 1
ATOM 764 O O . GLY A 1 102 ? -8.950 -4.688 -0.686 1.00 80.19 102 GLY A O 1
ATOM 765 N N . ILE A 1 103 ? -10.353 -4.612 1.058 1.00 85.06 103 ILE A N 1
ATOM 766 C CA . ILE A 1 103 ? -9.880 -3.322 1.576 1.00 85.06 103 ILE A CA 1
ATOM 767 C C . ILE A 1 103 ? -8.704 -3.565 2.520 1.00 85.06 103 ILE A C 1
ATOM 769 O O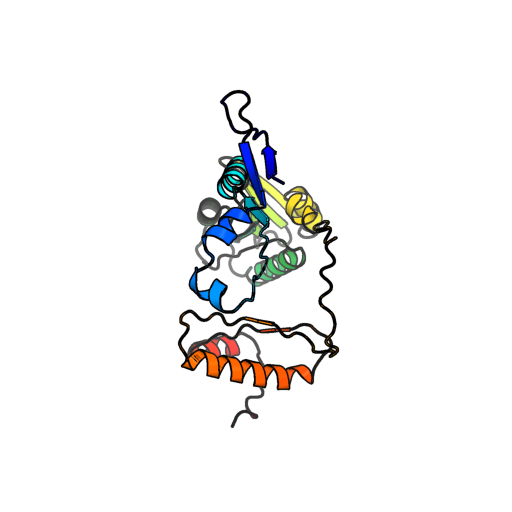 . ILE A 1 103 ? -8.811 -4.367 3.450 1.00 85.06 103 ILE A O 1
ATOM 773 N N . ARG A 1 104 ? -7.589 -2.843 2.350 1.00 86.94 104 ARG A N 1
ATOM 774 C CA . ARG A 1 104 ? -6.439 -2.985 3.252 1.00 86.94 104 ARG A CA 1
ATOM 775 C C . ARG A 1 104 ? -6.695 -2.197 4.525 1.00 86.94 104 ARG A C 1
ATOM 777 O O . ARG A 1 104 ? -6.856 -0.977 4.503 1.00 86.94 104 ARG A O 1
ATOM 784 N N . THR A 1 105 ? -6.700 -2.895 5.649 1.00 90.12 105 THR A N 1
ATOM 785 C CA . THR A 1 105 ? -6.936 -2.289 6.960 1.00 90.12 105 THR A CA 1
ATOM 786 C C . THR A 1 105 ? -5.849 -2.681 7.941 1.00 90.12 105 THR A C 1
ATOM 788 O O . THR A 1 105 ? -5.270 -3.764 7.837 1.00 90.12 105 THR A O 1
ATOM 791 N N . THR A 1 106 ? -5.562 -1.793 8.888 1.00 90.12 106 THR A N 1
ATOM 792 C CA . THR A 1 106 ? -4.607 -2.045 9.968 1.00 90.12 106 THR A CA 1
ATOM 793 C C . THR A 1 106 ? -5.209 -1.694 11.326 1.00 90.12 106 THR A C 1
ATOM 795 O O . THR A 1 106 ? -6.138 -0.888 11.421 1.00 90.12 106 THR A O 1
ATOM 798 N N . VAL A 1 107 ? -4.694 -2.317 12.383 1.00 90.06 107 VAL A N 1
ATOM 799 C CA . VAL A 1 107 ? -5.099 -2.105 13.779 1.00 90.06 107 VAL A CA 1
ATOM 800 C C . VAL A 1 107 ? -3.830 -1.923 14.601 1.00 90.06 107 VAL A C 1
ATOM 802 O O . VAL A 1 107 ? -2.893 -2.710 14.479 1.00 90.06 107 VAL A O 1
ATOM 805 N N . LEU A 1 108 ? -3.814 -0.914 15.469 1.00 86.88 108 LEU A N 1
ATOM 806 C CA . LEU A 1 108 ? -2.736 -0.711 16.434 1.00 86.88 108 LEU A CA 1
ATOM 807 C C . LEU A 1 108 ? -3.158 -1.258 17.799 1.00 86.88 108 LEU A C 1
ATOM 809 O O . LEU A 1 108 ? -4.288 -1.045 18.245 1.00 86.88 108 LEU A O 1
ATOM 813 N N . TYR A 1 109 ? -2.250 -1.993 18.440 1.00 81.25 109 TYR A N 1
ATOM 814 C CA . TYR A 1 109 ? -2.513 -2.731 19.682 1.00 81.25 109 TYR A CA 1
ATOM 815 C C . TYR A 1 109 ? -2.073 -1.994 20.951 1.00 81.25 109 TYR A C 1
ATOM 817 O O . TYR A 1 109 ? -2.093 -2.572 22.038 1.00 81.25 109 TYR A O 1
ATOM 825 N N . ASP A 1 110 ? -1.686 -0.726 20.833 1.00 81.19 110 ASP A N 1
ATOM 826 C CA . ASP A 1 110 ? -1.326 0.075 21.994 1.00 81.19 110 ASP A CA 1
ATOM 827 C C . ASP A 1 110 ? -2.589 0.514 22.753 1.00 81.19 110 ASP A C 1
ATOM 829 O O . ASP A 1 110 ? -3.492 1.148 22.206 1.00 81.19 110 ASP A O 1
ATOM 833 N N . LYS A 1 111 ? -2.658 0.123 24.030 1.00 70.69 111 LYS A N 1
ATOM 834 C CA . LYS A 1 111 ? -3.796 0.375 24.925 1.00 70.69 111 LYS A CA 1
ATOM 835 C C . LYS A 1 111 ? -3.908 1.840 25.341 1.00 70.69 111 LYS A C 1
ATOM 837 O O . LYS A 1 111 ? -4.991 2.251 25.739 1.00 70.69 111 LYS A O 1
ATOM 842 N N . ASN A 1 112 ? -2.815 2.597 25.270 1.00 76.50 112 ASN A N 1
ATOM 843 C CA . ASN A 1 112 ? -2.763 3.995 25.705 1.00 76.50 112 ASN A CA 1
ATOM 844 C C . ASN A 1 112 ? -2.791 4.973 24.528 1.00 76.50 112 ASN A C 1
ATOM 846 O O . ASN A 1 112 ? -2.571 6.168 24.708 1.00 76.50 112 ASN A O 1
ATOM 850 N N . MET A 1 113 ? -3.025 4.463 23.323 1.00 85.19 113 MET A N 1
ATOM 851 C CA . MET A 1 113 ? -2.988 5.259 22.115 1.00 85.19 113 MET A CA 1
ATOM 852 C C . MET A 1 113 ? -4.218 6.153 22.029 1.00 85.19 113 MET A C 1
ATOM 854 O O . MET A 1 113 ? -5.346 5.658 22.036 1.00 85.19 113 MET A O 1
ATOM 858 N N . THR A 1 114 ? -4.008 7.463 21.926 1.00 88.69 114 THR A N 1
ATOM 859 C CA . THR A 1 114 ? -5.104 8.419 21.747 1.00 88.69 114 THR A CA 1
ATOM 860 C C . THR A 1 114 ? -5.515 8.515 20.279 1.00 88.69 114 THR A C 1
ATOM 862 O O . THR A 1 114 ? -4.767 8.135 19.370 1.00 88.69 114 THR A O 1
ATOM 865 N N . LEU A 1 115 ? -6.695 9.080 20.009 1.00 88.12 115 LEU A N 1
ATOM 866 C CA . LEU A 1 115 ? -7.126 9.348 18.637 1.00 88.12 115 LEU A CA 1
ATOM 867 C C . LEU A 1 115 ? -6.191 10.317 17.885 1.00 88.12 115 LEU A C 1
ATOM 869 O O . LEU A 1 115 ? -6.096 10.244 16.658 1.00 88.12 115 LEU A O 1
ATOM 873 N N . ASN A 1 116 ? -5.499 11.215 18.593 1.00 88.56 116 ASN A N 1
ATOM 874 C CA . ASN A 1 116 ? -4.519 12.118 17.984 1.00 88.56 116 ASN A CA 1
ATOM 875 C C . ASN A 1 116 ? -3.251 11.365 17.572 1.00 88.56 116 ASN A C 1
ATOM 877 O O . ASN A 1 116 ? -2.825 11.501 16.428 1.00 88.56 116 ASN A O 1
ATOM 881 N N . ASP A 1 117 ? -2.732 10.488 18.435 1.00 89.69 117 ASP A N 1
ATOM 882 C CA . ASP A 1 117 ? -1.583 9.638 18.095 1.00 89.69 117 ASP A CA 1
ATOM 883 C C . ASP A 1 117 ? -1.901 8.741 16.888 1.00 89.69 117 ASP A C 1
ATOM 885 O O . ASP A 1 117 ? -1.066 8.519 16.011 1.00 89.69 117 ASP A O 1
ATOM 889 N N . ALA A 1 118 ? -3.145 8.256 16.800 1.00 89.75 118 ALA A N 1
ATOM 890 C CA . ALA A 1 118 ? -3.635 7.502 15.649 1.00 89.75 118 ALA A CA 1
ATOM 891 C C . ALA A 1 118 ? -3.678 8.339 14.367 1.00 89.75 118 ALA A C 1
ATOM 893 O O . ALA A 1 118 ? -3.320 7.841 13.300 1.00 89.75 118 ALA A O 1
ATOM 894 N N . ALA A 1 119 ? -4.070 9.609 14.458 1.00 88.56 119 ALA A N 1
ATOM 895 C CA . ALA A 1 119 ? -4.037 10.527 13.325 1.00 88.56 119 ALA A CA 1
ATOM 896 C C . ALA A 1 119 ? -2.605 10.824 12.859 1.00 88.56 119 ALA A C 1
ATOM 898 O O . ALA A 1 119 ? -2.351 10.839 11.653 1.00 88.56 119 ALA A O 1
ATOM 899 N N . ASP A 1 120 ? -1.665 10.992 13.786 1.00 88.50 120 ASP A N 1
ATOM 900 C CA . ASP A 1 120 ? -0.255 11.227 13.467 1.00 88.50 120 ASP A CA 1
ATOM 901 C C . ASP A 1 120 ? 0.416 9.982 12.871 1.00 88.50 120 ASP A C 1
ATOM 903 O O . ASP A 1 120 ? 1.176 10.078 11.900 1.00 88.50 120 ASP A O 1
ATOM 907 N N . PHE A 1 121 ? 0.062 8.790 13.360 1.00 88.75 121 PHE A N 1
ATOM 908 C CA . PHE A 1 121 ? 0.450 7.530 12.728 1.00 88.75 121 PHE A CA 1
ATOM 909 C C . PHE A 1 121 ? -0.085 7.436 11.294 1.00 88.75 121 PHE A C 1
ATOM 911 O O . PHE A 1 121 ? 0.670 7.141 10.369 1.00 88.75 121 PHE A O 1
ATOM 918 N N . CYS A 1 122 ? -1.367 7.737 11.079 1.00 88.69 122 CYS A N 1
ATOM 919 C CA . CYS A 1 122 ? -1.954 7.725 9.742 1.00 88.69 122 CYS A CA 1
ATOM 920 C C . CYS A 1 122 ? -1.263 8.709 8.797 1.00 88.69 122 CYS A C 1
ATOM 922 O O . CYS A 1 122 ? -0.940 8.342 7.669 1.00 88.69 122 CYS A O 1
ATOM 924 N N . ARG A 1 123 ? -0.969 9.926 9.269 1.00 85.31 123 ARG A N 1
ATOM 925 C CA . ARG A 1 123 ? -0.288 10.959 8.481 1.00 85.31 123 ARG A CA 1
ATOM 926 C C . ARG A 1 123 ? 1.143 10.555 8.111 1.00 85.31 123 ARG A C 1
ATOM 928 O O . ARG A 1 123 ? 1.574 10.833 7.001 1.00 85.31 123 ARG A O 1
ATOM 935 N N . SER A 1 124 ? 1.861 9.876 9.005 1.00 85.12 124 SER A N 1
ATOM 936 C CA . SER A 1 124 ? 3.226 9.393 8.737 1.00 85.12 124 SER A CA 1
ATOM 937 C C . SER A 1 124 ? 3.284 8.155 7.834 1.00 85.12 124 SER A C 1
ATOM 939 O O . SER A 1 124 ? 4.291 7.949 7.164 1.00 85.12 124 SER A O 1
ATOM 941 N N . HIS A 1 125 ? 2.216 7.352 7.783 1.00 84.44 125 HIS A N 1
ATOM 942 C CA . HIS A 1 125 ? 2.156 6.100 7.014 1.00 84.44 125 HIS A CA 1
ATOM 943 C C . HIS A 1 125 ? 1.252 6.175 5.770 1.00 84.44 125 HIS A C 1
ATOM 945 O O . HIS A 1 125 ? 0.964 5.139 5.163 1.00 84.44 125 HIS A O 1
ATOM 951 N N . GLY A 1 126 ? 0.795 7.376 5.396 1.00 81.81 126 GLY A N 1
ATOM 952 C CA . GLY A 1 126 ? -0.031 7.622 4.207 1.00 81.81 126 GLY A CA 1
ATOM 953 C C . GLY A 1 126 ? -1.447 7.034 4.276 1.00 81.81 126 GLY A C 1
ATOM 954 O O . GLY A 1 126 ? -2.039 6.735 3.240 1.00 81.81 126 GLY A O 1
ATOM 955 N N . ILE A 1 127 ? -1.991 6.811 5.476 1.00 88.19 127 ILE A N 1
ATOM 956 C CA . ILE A 1 127 ? -3.343 6.267 5.672 1.00 88.19 127 ILE A CA 1
ATOM 957 C C . ILE A 1 127 ? -4.349 7.423 5.653 1.00 88.19 127 ILE A C 1
ATOM 959 O O . ILE A 1 127 ? -4.246 8.363 6.439 1.00 88.19 127 ILE A O 1
ATOM 963 N N . GLN A 1 128 ? -5.353 7.341 4.778 1.00 83.25 128 GLN A N 1
ATOM 964 C CA . GLN A 1 128 ? -6.289 8.449 4.536 1.00 83.25 128 GLN A CA 1
ATOM 965 C C . GLN A 1 128 ? -7.498 8.452 5.479 1.00 83.25 128 GLN A C 1
ATOM 967 O O . GLN A 1 128 ? -8.108 9.498 5.705 1.00 83.25 128 GLN A O 1
ATOM 972 N N . HIS A 1 129 ? -7.866 7.298 6.039 1.00 87.56 129 HIS A N 1
ATOM 973 C CA . HIS A 1 129 ? -9.098 7.152 6.809 1.00 87.56 129 HIS A CA 1
ATOM 974 C C . HIS A 1 129 ? -8.884 6.396 8.124 1.00 87.56 129 HIS A C 1
ATOM 976 O O . HIS A 1 129 ? -8.162 5.402 8.190 1.00 87.56 129 HIS A O 1
ATOM 982 N N . ILE A 1 130 ? -9.572 6.839 9.175 1.00 90.88 130 ILE A N 1
ATOM 983 C CA . ILE A 1 130 ? -9.626 6.181 10.482 1.00 90.88 130 ILE A CA 1
ATOM 984 C C . ILE A 1 130 ? -11.066 5.765 10.763 1.00 90.88 130 ILE A C 1
ATOM 986 O O . ILE A 1 130 ? -11.987 6.572 10.661 1.00 90.88 130 ILE A O 1
ATOM 990 N N . LEU A 1 131 ? -11.257 4.509 11.144 1.00 91.06 131 LEU A N 1
ATOM 991 C CA . LEU A 1 131 ? -12.511 3.951 11.629 1.00 91.06 131 LEU A CA 1
ATOM 992 C C . LEU A 1 131 ? -12.462 3.932 13.154 1.00 91.06 131 LEU A C 1
ATOM 994 O O . LEU A 1 131 ? -11.728 3.143 13.744 1.00 91.06 131 LEU A O 1
ATOM 998 N N . VAL A 1 132 ? -13.225 4.814 13.790 1.00 91.00 132 VAL A N 1
ATOM 999 C CA . VAL A 1 132 ? -13.298 4.928 15.246 1.00 91.00 132 VAL A CA 1
ATOM 1000 C C . VAL A 1 132 ? -14.517 4.169 15.758 1.00 91.00 132 VAL A C 1
ATOM 1002 O O . VAL A 1 132 ? -15.657 4.488 15.409 1.00 91.00 132 VAL A O 1
ATOM 1005 N N . LEU A 1 133 ? -14.255 3.182 16.610 1.00 89.56 133 LEU A N 1
ATOM 1006 C CA . LEU A 1 133 ? -15.244 2.388 17.338 1.00 89.56 133 LEU A CA 1
ATOM 1007 C C . LEU A 1 133 ? -15.313 2.864 18.793 1.00 89.56 133 LEU A C 1
ATOM 1009 O O . LEU A 1 133 ? -14.272 3.134 19.400 1.00 89.56 133 LEU A O 1
ATOM 1013 N N . ARG A 1 134 ? -16.520 2.941 19.362 1.00 87.94 134 ARG A N 1
ATOM 1014 C CA . ARG A 1 134 ? -16.744 3.285 20.776 1.00 87.94 134 ARG A CA 1
ATOM 1015 C C . ARG A 1 134 ? -17.677 2.287 21.445 1.00 87.94 134 ARG A C 1
ATOM 1017 O O . ARG A 1 134 ? -18.646 1.852 20.831 1.00 87.94 134 ARG A O 1
ATOM 1024 N N . LYS A 1 135 ? -17.428 1.998 22.720 1.00 84.88 135 LYS A N 1
ATOM 1025 C CA . LYS A 1 135 ? -18.207 1.047 23.529 1.00 84.88 135 LYS A CA 1
ATOM 1026 C C . LYS A 1 135 ? -19.614 1.548 23.811 1.00 84.88 135 LYS A C 1
ATOM 1028 O O . LYS A 1 135 ? -20.549 0.764 23.899 1.00 84.88 135 LYS A O 1
ATOM 1033 N N . GLU A 1 136 ? -19.734 2.859 23.988 1.00 83.88 136 GLU A N 1
ATOM 1034 C CA . GLU A 1 136 ? -20.983 3.541 24.329 1.00 83.88 136 GLU A CA 1
ATOM 1035 C C . GLU A 1 136 ? -21.993 3.536 23.171 1.00 83.88 136 GLU A C 1
ATOM 1037 O O . GLU A 1 136 ? -23.194 3.641 23.401 1.00 83.88 136 GLU A O 1
ATOM 1042 N N . GLU A 1 137 ? -21.519 3.398 21.928 1.00 82.88 137 GLU A N 1
ATOM 1043 C CA . GLU A 1 137 ? -22.337 3.441 20.711 1.00 82.88 137 GLU A CA 1
ATOM 1044 C C . GLU A 1 137 ? -22.126 2.159 19.868 1.00 82.88 137 GLU A C 1
ATOM 1046 O O . GLU A 1 137 ? -21.569 2.232 18.766 1.00 82.88 137 GLU A O 1
ATOM 1051 N N . PRO A 1 138 ? -22.549 0.970 20.352 1.00 79.00 138 PRO A N 1
ATOM 1052 C CA . PRO A 1 138 ? -22.351 -0.283 19.629 1.00 79.00 138 PRO A CA 1
ATOM 1053 C C . PRO A 1 138 ? -23.088 -0.255 18.284 1.00 79.00 138 PRO A C 1
ATOM 1055 O O . PRO A 1 138 ? -24.270 0.077 18.201 1.00 79.00 138 PRO A O 1
ATOM 1058 N N . GLY A 1 139 ? -22.377 -0.597 17.208 1.00 80.19 139 GLY A N 1
ATOM 1059 C CA . GLY A 1 139 ? -22.915 -0.597 15.844 1.00 80.19 139 GLY A CA 1
ATOM 1060 C C . GLY A 1 139 ? -22.852 0.750 15.112 1.00 80.19 139 GLY A C 1
ATOM 1061 O O . GLY A 1 139 ? -23.233 0.805 13.941 1.00 80.19 139 GLY A O 1
ATOM 1062 N N . ILE A 1 140 ? -22.340 1.815 15.741 1.00 86.06 140 ILE A N 1
ATOM 1063 C CA . ILE A 1 140 ? -22.032 3.086 15.071 1.00 86.06 140 ILE A CA 1
ATOM 1064 C C . ILE A 1 140 ? -20.520 3.182 14.861 1.00 86.06 140 ILE A C 1
ATOM 1066 O O . ILE A 1 140 ? -19.735 3.092 15.801 1.00 86.06 140 ILE A O 1
ATOM 1070 N N . ILE A 1 141 ? -20.107 3.414 13.617 1.00 89.12 141 ILE A N 1
ATOM 1071 C CA . ILE A 1 141 ? -18.703 3.584 13.238 1.00 89.12 141 ILE A CA 1
ATOM 1072 C C . ILE A 1 141 ? -18.498 5.032 12.795 1.00 89.12 141 ILE A C 1
ATOM 1074 O O . ILE A 1 141 ? -19.222 5.558 11.947 1.00 89.12 141 ILE A O 1
ATOM 1078 N N . LYS A 1 142 ? -17.506 5.704 13.381 1.00 89.94 142 LYS A N 1
ATOM 1079 C CA . LYS A 1 142 ?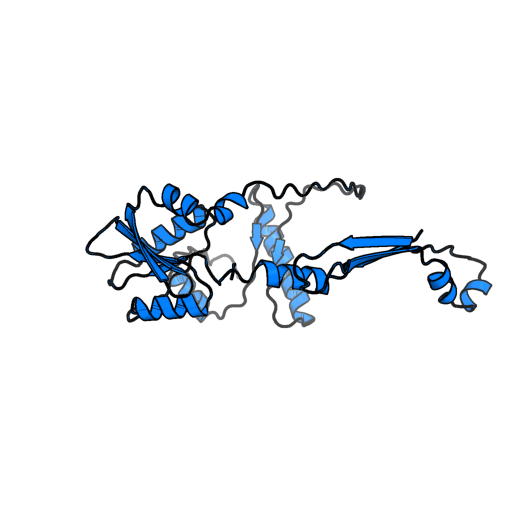 -17.117 7.069 13.009 1.00 89.94 142 LYS A CA 1
ATOM 1080 C C . LYS A 1 142 ? -15.957 7.002 12.028 1.00 89.94 142 LYS A C 1
ATOM 1082 O O . LYS A 1 142 ? -14.857 6.617 12.404 1.00 89.94 142 LYS A O 1
ATOM 1087 N N . ILE A 1 143 ? -16.199 7.382 10.779 1.00 89.00 143 ILE A N 1
ATOM 1088 C CA . ILE A 1 143 ? -15.149 7.521 9.770 1.00 89.00 143 ILE A CA 1
ATOM 1089 C C . ILE A 1 143 ? -14.572 8.923 9.885 1.00 89.00 143 ILE A C 1
ATOM 1091 O O . ILE A 1 143 ? -15.287 9.904 9.676 1.00 89.00 143 ILE A O 1
ATOM 1095 N N . ARG A 1 144 ? -13.283 9.011 10.191 1.00 88.19 144 ARG A N 1
ATOM 1096 C CA . ARG A 1 144 ? -12.507 10.245 10.156 1.00 88.19 144 ARG A CA 1
ATOM 1097 C C . ARG A 1 144 ? -11.578 10.204 8.945 1.00 88.19 144 ARG A C 1
ATOM 1099 O O . ARG A 1 144 ? -10.647 9.407 8.911 1.00 88.19 144 ARG A O 1
ATOM 1106 N N . SER A 1 145 ? -11.828 11.055 7.958 1.00 86.00 145 SER A N 1
ATOM 1107 C CA . SER A 1 145 ? -10.958 11.218 6.790 1.00 86.00 145 SER A CA 1
ATOM 1108 C C . SER A 1 145 ? -9.944 12.321 7.055 1.00 86.00 145 SER A C 1
ATOM 1110 O O . SER A 1 145 ? -10.327 13.439 7.408 1.00 86.00 145 SER A O 1
ATOM 1112 N N . ILE A 1 146 ? -8.667 11.997 6.885 1.00 78.38 146 ILE A N 1
ATOM 1113 C CA . ILE A 1 146 ? -7.534 12.902 7.051 1.00 78.38 146 ILE A CA 1
ATOM 1114 C C . ILE A 1 146 ? -7.051 13.258 5.648 1.00 78.38 146 ILE A C 1
ATOM 1116 O O . ILE A 1 146 ? -6.323 12.497 5.017 1.00 78.38 146 ILE A O 1
ATOM 1120 N N . GLU A 1 147 ? -7.478 14.414 5.142 1.00 73.31 147 GLU A N 1
ATOM 1121 C CA . GLU A 1 147 ? -7.037 14.911 3.839 1.00 73.31 147 GLU A CA 1
ATOM 1122 C C . GLU A 1 147 ? -6.232 16.193 4.034 1.00 73.31 147 GLU A C 1
ATOM 1124 O O . GLU A 1 147 ? -6.795 17.263 4.277 1.00 73.31 147 GLU A O 1
ATOM 1129 N N . LYS A 1 148 ? -4.902 16.076 3.919 1.00 67.31 148 LYS A N 1
ATOM 1130 C CA . LYS A 1 148 ? -3.920 17.157 4.114 1.00 67.31 148 LYS A CA 1
ATOM 1131 C C . LYS A 1 148 ? -4.075 17.857 5.476 1.00 67.31 148 LYS A C 1
ATOM 1133 O O . LYS A 1 148 ? -3.415 17.476 6.439 1.00 67.31 148 LYS A O 1
ATOM 1138 N N . ASP A 1 149 ? -4.974 18.838 5.534 1.00 60.41 149 ASP A N 1
ATOM 1139 C CA . ASP A 1 149 ? -5.199 19.772 6.643 1.00 60.41 149 ASP A CA 1
ATOM 1140 C C . ASP A 1 149 ? -6.677 19.861 7.078 1.00 60.41 149 ASP A C 1
ATOM 1142 O O . ASP A 1 149 ? -7.043 20.638 7.959 1.00 60.41 149 ASP A O 1
ATOM 1146 N N . ARG A 1 150 ? -7.567 19.081 6.448 1.00 69.00 150 ARG A N 1
ATOM 1147 C CA . ARG A 1 150 ? -8.990 19.023 6.796 1.00 69.00 150 ARG A CA 1
ATOM 1148 C C . ARG A 1 150 ? -9.344 17.650 7.332 1.00 69.00 150 ARG A C 1
ATOM 1150 O O . ARG A 1 150 ? -8.989 16.622 6.758 1.00 69.00 150 ARG A O 1
ATOM 1157 N N . VAL A 1 151 ? -10.082 17.666 8.435 1.00 76.50 151 VAL A N 1
ATOM 1158 C CA . VAL A 1 151 ? -10.626 16.470 9.068 1.00 76.50 151 VAL A CA 1
ATOM 1159 C C . VAL A 1 151 ? -12.123 16.441 8.798 1.00 76.50 151 VAL A C 1
ATOM 1161 O O . VAL A 1 151 ? -12.845 17.353 9.200 1.00 76.50 151 VAL A O 1
ATOM 1164 N N . TYR A 1 152 ? -12.585 15.401 8.110 1.00 81.19 152 TYR A N 1
ATOM 1165 C CA . TYR A 1 152 ? -14.009 15.159 7.886 1.00 81.19 152 TYR A CA 1
ATOM 1166 C C . TYR A 1 152 ? -14.460 13.980 8.734 1.00 81.19 152 TYR A C 1
ATOM 1168 O O . TYR A 1 152 ? -13.869 12.906 8.654 1.00 81.19 152 TYR A O 1
ATOM 1176 N N . GLU A 1 153 ? -15.518 14.167 9.518 1.00 84.62 153 GLU A N 1
ATOM 1177 C CA . GLU A 1 153 ? -16.111 13.098 10.318 1.00 84.62 153 GLU A CA 1
ATOM 1178 C C . GLU A 1 153 ? -17.493 12.731 9.792 1.00 84.62 153 GLU A C 1
ATOM 1180 O O . GLU A 1 153 ? -18.363 13.585 9.612 1.00 84.62 153 GLU A O 1
ATOM 1185 N N . LYS A 1 154 ? -17.706 11.436 9.572 1.00 85.56 154 LYS A N 1
ATOM 1186 C CA . LYS A 1 154 ? -18.996 10.881 9.179 1.00 85.56 154 LYS A CA 1
ATOM 1187 C C . LYS A 1 154 ? -19.348 9.717 10.093 1.00 85.56 154 LYS A C 1
ATOM 1189 O O . LYS A 1 154 ? -18.587 8.762 10.214 1.00 85.56 154 LYS A O 1
ATOM 1194 N N . LYS A 1 155 ? -20.524 9.785 10.716 1.00 86.50 155 LYS A N 1
ATOM 1195 C CA . LYS A 1 155 ? -21.107 8.653 11.443 1.00 86.50 155 LYS A CA 1
ATOM 1196 C C . LYS A 1 155 ? -21.819 7.746 10.445 1.00 86.50 155 LYS A C 1
ATOM 1198 O O . LYS A 1 155 ? -22.608 8.235 9.639 1.00 86.50 155 LYS A O 1
ATOM 1203 N N . ILE A 1 156 ? -21.538 6.452 10.502 1.00 86.44 156 ILE A N 1
ATOM 1204 C CA . ILE A 1 156 ? -22.229 5.422 9.727 1.00 86.44 156 ILE A CA 1
ATOM 1205 C C . ILE A 1 156 ? -22.708 4.312 10.657 1.00 86.44 156 ILE A C 1
ATOM 1207 O O . ILE A 1 156 ? -22.112 4.056 11.704 1.00 86.44 156 ILE A O 1
ATOM 1211 N N . ILE A 1 157 ? -23.786 3.649 10.262 1.00 86.19 157 ILE A N 1
ATOM 1212 C CA . ILE A 1 157 ? -24.259 2.436 10.926 1.00 86.19 157 ILE A CA 1
ATOM 1213 C C . ILE A 1 157 ? -23.481 1.253 10.340 1.00 86.19 157 ILE A C 1
ATOM 1215 O O . ILE A 1 157 ? -23.209 1.225 9.139 1.00 86.19 157 ILE A O 1
ATOM 1219 N N . HIS A 1 158 ? -23.145 0.261 11.165 1.00 82.38 158 HIS A N 1
ATOM 1220 C CA . HIS A 1 158 ? -22.393 -0.932 10.761 1.00 82.38 158 HIS A CA 1
ATOM 1221 C C . HIS A 1 158 ? -23.008 -1.635 9.538 1.00 82.38 158 HIS A C 1
ATOM 1223 O O . HIS A 1 158 ? -22.289 -2.052 8.637 1.00 82.38 158 HIS A O 1
ATOM 1229 N N . SER A 1 159 ? -24.342 -1.703 9.449 1.00 81.06 159 SER A N 1
ATOM 1230 C CA . SER A 1 159 ? -25.045 -2.297 8.300 1.00 81.06 159 SER A CA 1
ATOM 1231 C C . SER A 1 159 ? -24.801 -1.567 6.974 1.00 81.06 159 SER A C 1
ATOM 1233 O O . SER A 1 159 ? -24.935 -2.173 5.917 1.00 81.06 159 SER A O 1
ATOM 1235 N N . GLU A 1 160 ? -24.462 -0.278 7.007 1.00 81.88 160 GLU A N 1
ATOM 1236 C CA . GLU A 1 160 ? -24.276 0.553 5.813 1.00 81.88 160 GLU A CA 1
ATOM 1237 C C . GLU A 1 160 ? -22.797 0.706 5.430 1.00 81.88 160 GLU A C 1
ATOM 1239 O O . GLU A 1 160 ? -22.454 1.516 4.559 1.00 81.88 160 GLU A O 1
ATOM 1244 N N . ILE A 1 161 ? -21.892 -0.020 6.094 1.00 81.69 161 ILE A N 1
ATOM 1245 C CA . ILE A 1 161 ? -20.452 0.155 5.904 1.00 81.69 161 ILE A CA 1
ATOM 1246 C C . ILE A 1 161 ? -20.037 -0.120 4.456 1.00 81.69 161 ILE A C 1
ATOM 1248 O O . ILE A 1 161 ? -19.294 0.663 3.871 1.00 81.69 161 ILE A O 1
ATOM 1252 N N . LYS A 1 162 ? -20.607 -1.153 3.830 1.00 77.56 162 LYS A N 1
ATOM 1253 C CA . LYS A 1 162 ? -20.318 -1.545 2.440 1.00 77.56 162 LYS A CA 1
ATOM 1254 C C . LYS A 1 162 ? -20.729 -0.463 1.436 1.00 77.56 162 LYS A C 1
ATOM 1256 O O . LYS A 1 162 ? -19.956 -0.093 0.549 1.00 77.56 162 LYS A O 1
ATOM 1261 N N . ASP A 1 163 ? -21.914 0.110 1.625 1.00 77.81 163 ASP A N 1
ATOM 1262 C CA . ASP A 1 163 ? -22.472 1.131 0.732 1.00 77.81 163 ASP A CA 1
ATOM 1263 C C . ASP A 1 163 ? -21.773 2.484 0.877 1.00 77.81 163 ASP A C 1
ATOM 1265 O O . ASP A 1 163 ? -21.710 3.274 -0.067 1.00 77.81 163 ASP A O 1
ATOM 1269 N N . ASN A 1 164 ? -21.255 2.786 2.068 1.00 76.19 164 ASN A N 1
ATOM 1270 C CA . ASN A 1 164 ? -20.540 4.030 2.322 1.00 76.19 164 ASN A CA 1
ATOM 1271 C C . ASN A 1 164 ? -19.059 3.936 1.936 1.00 76.19 164 ASN A C 1
ATOM 1273 O O . ASN A 1 164 ? -18.527 4.900 1.387 1.00 76.19 164 ASN A O 1
ATOM 1277 N N . LEU A 1 165 ? -18.405 2.793 2.161 1.00 74.62 165 LEU A N 1
ATOM 1278 C CA . LEU A 1 165 ? -17.005 2.587 1.785 1.00 74.62 165 LEU A CA 1
ATOM 1279 C C . LEU A 1 165 ? -16.803 2.553 0.272 1.00 74.62 165 LEU A C 1
ATOM 1281 O O . LEU A 1 165 ? -15.832 3.125 -0.216 1.00 74.62 165 LEU A O 1
ATOM 1285 N N . SER A 1 166 ? -17.744 1.987 -0.485 1.00 66.31 166 SER A N 1
ATOM 1286 C CA . SER A 1 166 ? -17.708 2.043 -1.954 1.00 66.31 166 SER A CA 1
ATOM 1287 C C . SER A 1 166 ? -17.769 3.473 -2.503 1.00 66.31 166 SER A C 1
ATOM 1289 O O . SER A 1 166 ? -17.144 3.778 -3.518 1.00 66.31 166 SER A O 1
ATOM 1291 N N . LYS A 1 167 ? -18.451 4.383 -1.797 1.00 67.81 167 LYS A N 1
ATOM 1292 C CA . LYS A 1 167 ? -18.519 5.813 -2.142 1.00 67.81 167 LYS A CA 1
ATOM 1293 C C . LYS A 1 167 ? -17.265 6.584 -1.723 1.00 67.81 167 LYS A C 1
ATOM 1295 O O . LYS A 1 167 ? -16.857 7.495 -2.437 1.00 67.81 167 LYS A O 1
ATOM 1300 N N . LEU A 1 168 ? -16.678 6.243 -0.574 1.00 65.25 168 LEU A N 1
ATOM 1301 C CA . LEU A 1 168 ? -15.460 6.875 -0.044 1.00 65.25 168 LEU A CA 1
ATOM 1302 C C . LEU A 1 168 ? -14.204 6.438 -0.811 1.00 65.25 168 LEU A C 1
ATOM 1304 O O . LEU A 1 168 ? -13.324 7.258 -1.062 1.00 65.25 168 LEU A O 1
ATOM 1308 N N . CYS A 1 169 ? -14.157 5.184 -1.261 1.00 60.97 169 CYS A N 1
ATOM 1309 C CA . CYS A 1 169 ? -13.048 4.627 -2.029 1.00 60.97 169 CYS A CA 1
ATOM 1310 C C . CYS A 1 169 ? -13.538 3.978 -3.338 1.00 60.97 169 CYS A C 1
ATOM 1312 O O . CYS A 1 169 ? -13.479 2.754 -3.474 1.00 60.97 169 CYS A O 1
ATOM 1314 N N . PRO A 1 170 ? -13.947 4.765 -4.357 1.00 55.12 170 PRO A N 1
ATOM 1315 C CA . PRO A 1 170 ? -14.433 4.217 -5.628 1.00 55.12 170 PRO A CA 1
ATOM 1316 C C . PRO A 1 170 ? -13.408 3.312 -6.327 1.00 55.12 170 PRO A C 1
ATOM 1318 O O . PRO A 1 170 ? -13.767 2.400 -7.064 1.00 55.12 170 PRO A O 1
ATOM 1321 N N . LYS A 1 171 ? -12.113 3.558 -6.094 1.00 52.34 171 LYS A N 1
ATOM 1322 C CA . LYS A 1 171 ? -11.009 2.877 -6.785 1.00 52.34 171 LYS A CA 1
ATOM 1323 C C . LYS A 1 171 ? -10.717 1.478 -6.236 1.00 52.34 171 LYS A C 1
ATOM 1325 O O . LYS A 1 171 ? -10.446 0.598 -7.041 1.00 52.34 171 LYS A O 1
ATOM 1330 N N . LEU A 1 172 ? -10.871 1.246 -4.925 1.00 50.50 172 LEU A N 1
ATOM 1331 C CA . LEU A 1 172 ? -10.666 -0.083 -4.320 1.00 50.50 172 LEU A CA 1
ATOM 1332 C C . LEU A 1 172 ? -11.678 -1.110 -4.852 1.00 50.50 172 LEU A C 1
ATOM 1334 O O . LEU A 1 172 ? -11.345 -2.271 -5.052 1.00 50.50 172 LEU A O 1
ATOM 1338 N N . PHE A 1 173 ? -12.897 -0.664 -5.167 1.00 44.78 173 PHE A N 1
ATOM 1339 C CA . PHE A 1 173 ? -13.928 -1.507 -5.781 1.00 44.78 173 PHE A CA 1
ATOM 1340 C C . PHE A 1 173 ? -13.863 -1.547 -7.315 1.00 44.78 173 PHE A C 1
ATOM 1342 O O . PHE A 1 173 ? -14.443 -2.445 -7.922 1.00 44.78 173 PHE A O 1
ATOM 1349 N N . THR A 1 174 ? -13.160 -0.606 -7.957 1.00 43.59 174 THR A N 1
ATOM 1350 C CA . THR A 1 174 ? -13.000 -0.587 -9.423 1.00 43.59 174 THR A CA 1
ATOM 1351 C C . THR A 1 174 ? -11.856 -1.497 -9.883 1.00 43.59 174 THR A C 1
ATOM 1353 O O . THR A 1 174 ? -11.948 -2.083 -10.957 1.00 43.59 174 THR A O 1
ATOM 1356 N N . GLU A 1 175 ? -10.812 -1.703 -9.072 1.00 39.75 175 GLU A N 1
ATOM 1357 C CA . GLU A 1 175 ? -9.688 -2.578 -9.454 1.00 39.75 175 GLU A CA 1
ATOM 1358 C C . GLU A 1 175 ? -10.019 -4.082 -9.449 1.00 39.75 175 GLU A C 1
ATOM 1360 O O . GLU A 1 175 ? -9.297 -4.864 -10.063 1.00 39.75 175 GLU A O 1
ATOM 1365 N N . ASN A 1 176 ? -11.174 -4.486 -8.906 1.00 37.06 176 ASN A N 1
ATOM 1366 C CA . ASN A 1 176 ? -11.676 -5.861 -9.035 1.00 37.06 176 ASN A CA 1
ATOM 1367 C C . ASN A 1 176 ? -12.526 -6.109 -10.296 1.00 37.06 176 ASN A C 1
ATOM 1369 O O . ASN A 1 176 ? -13.098 -7.188 -10.458 1.00 37.06 176 ASN A O 1
ATOM 1373 N N . CYS A 1 177 ? -12.585 -5.163 -11.236 1.00 36.84 177 CYS A N 1
ATOM 1374 C CA . CYS A 1 177 ? -13.164 -5.390 -12.557 1.00 36.84 177 CYS A CA 1
ATOM 1375 C C . CYS A 1 177 ? -12.303 -4.740 -13.646 1.00 36.84 177 CYS A C 1
ATOM 1377 O O . CYS A 1 177 ? -12.418 -3.550 -13.910 1.00 36.84 177 CYS A O 1
ATOM 1379 N N . GLN A 1 178 ? -11.546 -5.588 -14.355 1.00 34.84 178 GLN A N 1
ATOM 1380 C CA . GLN A 1 178 ? -10.763 -5.319 -15.575 1.00 34.84 178 GLN A CA 1
ATOM 1381 C C . GLN A 1 178 ? -9.266 -5.019 -15.391 1.00 34.84 178 GLN A C 1
ATOM 1383 O O . GLN A 1 178 ? -8.738 -4.061 -15.942 1.00 34.84 178 GLN A O 1
ATOM 1388 N N . THR A 1 179 ? -8.517 -5.979 -14.849 1.00 33.59 179 THR A N 1
ATOM 1389 C CA . THR A 1 179 ? -7.277 -6.386 -15.530 1.00 33.59 179 THR A CA 1
ATOM 1390 C C . THR A 1 179 ? -7.615 -7.460 -16.565 1.00 33.59 179 THR A C 1
ATOM 1392 O O . THR A 1 179 ? -7.199 -8.613 -16.487 1.00 33.59 179 THR A O 1
ATOM 1395 N N . LYS A 1 180 ? -8.382 -7.077 -17.597 1.00 30.86 180 LYS A N 1
ATOM 1396 C CA . LYS A 1 180 ? -8.264 -7.763 -18.886 1.00 30.86 180 LYS A CA 1
ATOM 1397 C C . LYS A 1 180 ? -6.904 -7.370 -19.444 1.00 30.86 180 LYS A C 1
ATOM 1399 O O . LYS A 1 180 ? -6.773 -6.438 -20.228 1.00 30.86 180 LYS A O 1
ATOM 1404 N N . VAL A 1 181 ? -5.871 -8.061 -18.976 1.00 33.28 181 VAL A N 1
ATOM 1405 C CA . VAL A 1 181 ? -4.661 -8.214 -19.765 1.00 33.28 181 VAL A CA 1
ATOM 1406 C C . VAL A 1 181 ? -5.117 -8.998 -20.986 1.00 33.28 181 VAL A C 1
ATOM 1408 O O . VAL A 1 181 ? -5.334 -10.207 -20.905 1.00 33.28 181 VAL A O 1
ATOM 1411 N N . ASP A 1 182 ? -5.336 -8.300 -22.098 1.00 28.50 182 ASP A N 1
ATOM 1412 C CA . ASP A 1 182 ? -5.464 -8.917 -23.411 1.00 28.50 182 ASP A CA 1
ATOM 1413 C C . ASP A 1 182 ? -4.125 -9.590 -23.740 1.00 28.50 182 ASP A C 1
ATOM 1415 O O . ASP A 1 182 ? -3.281 -9.077 -24.475 1.00 28.50 182 ASP A O 1
ATOM 1419 N N . ASN A 1 183 ? -3.918 -10.775 -23.165 1.00 35.72 183 ASN A N 1
ATOM 1420 C CA . ASN A 1 183 ? -2.844 -11.696 -23.494 1.00 35.72 183 ASN A CA 1
ATOM 1421 C C . ASN A 1 183 ? -3.168 -12.358 -24.837 1.00 35.72 183 ASN A C 1
ATOM 1423 O O . ASN A 1 183 ? -3.346 -13.566 -24.945 1.00 35.72 183 ASN A O 1
ATOM 1427 N N . THR A 1 184 ? -3.207 -11.556 -25.898 1.00 36.72 184 THR A N 1
ATOM 1428 C CA . THR A 1 184 ? -3.129 -12.073 -27.265 1.00 36.72 184 THR A CA 1
ATOM 1429 C C . THR A 1 184 ? -1.664 -12.120 -27.678 1.00 36.72 184 THR A C 1
ATOM 1431 O O . THR A 1 184 ? -1.212 -11.359 -28.530 1.00 36.72 184 THR A O 1
ATOM 1434 N N . ARG A 1 185 ? -0.894 -13.012 -27.050 1.00 31.66 185 ARG A N 1
ATOM 1435 C CA . ARG A 1 185 ? 0.363 -13.528 -27.606 1.00 31.66 185 ARG A CA 1
ATOM 1436 C C . ARG A 1 185 ? 0.467 -15.007 -27.276 1.00 31.66 185 ARG A C 1
ATOM 1438 O O . ARG A 1 185 ? 1.006 -15.401 -26.249 1.00 31.66 185 ARG A O 1
ATOM 1445 N N . ASN A 1 186 ? -0.055 -15.808 -28.200 1.00 34.06 186 ASN A N 1
ATOM 1446 C CA . ASN A 1 186 ? 0.249 -17.223 -28.326 1.00 34.06 186 ASN A CA 1
ATOM 1447 C C . ASN A 1 186 ? 1.769 -17.395 -28.461 1.00 34.06 186 ASN A C 1
ATOM 1449 O O . ASN A 1 186 ? 2.317 -17.274 -29.554 1.00 34.06 186 ASN A O 1
ATOM 1453 N N . PHE A 1 187 ? 2.445 -17.687 -27.354 1.00 31.34 187 PHE A N 1
ATOM 1454 C CA . PHE A 1 187 ? 3.674 -18.465 -27.388 1.00 31.34 187 PHE A CA 1
ATOM 1455 C C . PHE A 1 187 ? 3.280 -19.912 -27.131 1.00 31.34 187 PHE A C 1
ATOM 1457 O O . PHE A 1 187 ? 3.098 -20.354 -26.001 1.00 31.34 187 PHE A O 1
ATOM 1464 N N . SER A 1 188 ? 3.098 -20.637 -28.226 1.00 29.73 188 SER A N 1
ATOM 1465 C CA . SER A 1 188 ? 3.037 -22.087 -28.234 1.00 29.73 188 SER A CA 1
ATOM 1466 C C . SER A 1 188 ? 4.374 -22.638 -27.739 1.00 29.73 188 SER A C 1
ATOM 1468 O O . SER A 1 188 ? 5.346 -22.674 -28.495 1.00 29.73 188 SER A O 1
ATOM 1470 N N . LEU A 1 189 ? 4.420 -23.077 -26.483 1.00 30.56 189 LEU A N 1
ATOM 1471 C CA . LEU A 1 189 ? 5.401 -24.061 -26.046 1.00 30.56 189 LEU A CA 1
ATOM 1472 C C . LEU A 1 189 ? 4.699 -25.417 -26.055 1.00 30.56 189 LEU A C 1
ATOM 1474 O O . LEU A 1 189 ? 3.816 -25.694 -25.247 1.00 30.56 189 LEU A O 1
ATOM 1478 N N . ALA A 1 190 ? 5.034 -26.209 -27.066 1.00 31.67 190 ALA A N 1
ATOM 1479 C CA . ALA A 1 190 ? 4.498 -27.539 -27.258 1.00 31.67 190 ALA A CA 1
ATOM 1480 C C . ALA A 1 190 ? 4.842 -28.454 -26.070 1.00 31.67 190 ALA A C 1
ATOM 1482 O O . ALA A 1 190 ? 5.980 -28.483 -25.610 1.00 31.67 190 ALA A O 1
ATOM 1483 N N . ASN A 1 191 ? 3.830 -29.220 -25.661 1.00 35.94 191 ASN A N 1
ATOM 1484 C CA . ASN A 1 191 ? 3.870 -30.520 -24.998 1.00 35.94 191 ASN A CA 1
ATOM 1485 C C . ASN A 1 191 ? 4.830 -30.722 -23.818 1.00 35.94 191 ASN A C 1
ATOM 1487 O O . ASN A 1 191 ? 6.003 -31.045 -23.985 1.00 35.94 191 ASN A O 1
ATOM 1491 N N . SER A 1 192 ? 4.239 -30.817 -22.627 1.00 28.69 192 SER A N 1
ATOM 1492 C CA . SER A 1 192 ? 4.401 -32.015 -21.794 1.00 28.69 192 SER A CA 1
ATOM 1493 C C . SER A 1 192 ? 3.156 -32.218 -20.935 1.00 28.69 192 SER A C 1
ATOM 1495 O O . SER A 1 192 ? 2.853 -31.456 -20.024 1.00 28.69 192 SER A O 1
ATOM 1497 N N . SER A 1 193 ? 2.413 -33.260 -21.279 1.00 40.41 193 SER A N 1
ATOM 1498 C CA . SER A 1 193 ? 1.308 -33.825 -20.524 1.00 40.41 193 SER A CA 1
ATOM 1499 C C . SER A 1 193 ? 1.785 -34.369 -19.175 1.00 40.41 193 SER A C 1
ATOM 1501 O O . SER A 1 193 ? 2.453 -35.399 -19.133 1.00 40.41 193 SER A O 1
ATOM 1503 N N . SER A 1 194 ? 1.387 -33.724 -18.081 1.00 34.53 194 SER A N 1
ATOM 1504 C CA . SER A 1 194 ? 1.050 -34.403 -16.825 1.00 34.53 194 SER A CA 1
ATOM 1505 C C . SER A 1 194 ? 0.246 -33.443 -15.946 1.00 34.53 194 SER A C 1
ATOM 1507 O O . SER A 1 194 ? 0.651 -32.302 -15.742 1.00 34.53 194 SER A O 1
ATOM 1509 N N . ASN A 1 195 ? -0.911 -33.885 -15.453 1.00 42.25 195 ASN A N 1
ATOM 1510 C CA . ASN A 1 195 ? -1.696 -33.178 -14.440 1.00 42.25 195 ASN A CA 1
ATOM 1511 C C . ASN A 1 195 ? -0.922 -33.148 -13.109 1.00 42.25 195 ASN A C 1
ATOM 1513 O O . ASN A 1 195 ? -1.222 -33.925 -12.205 1.00 42.25 195 ASN A O 1
ATOM 1517 N N . SER A 1 196 ? 0.080 -32.278 -12.967 1.00 41.75 196 SER A N 1
ATOM 1518 C CA . SER A 1 196 ? 0.702 -32.018 -11.667 1.00 41.75 196 SER A CA 1
ATOM 1519 C C . SER A 1 196 ? 0.094 -30.759 -11.058 1.00 41.75 196 SER A C 1
ATOM 1521 O O . SER A 1 196 ? 0.299 -29.659 -11.571 1.00 41.75 196 SER A O 1
ATOM 1523 N N . LEU A 1 197 ? -0.643 -30.921 -9.960 1.00 50.62 197 LEU A N 1
ATOM 1524 C CA . LEU A 1 197 ? -1.053 -29.828 -9.076 1.00 50.62 197 LEU A CA 1
ATOM 1525 C C . LEU A 1 197 ? 0.179 -28.962 -8.750 1.00 50.62 197 LEU A C 1
ATOM 1527 O O . LEU A 1 197 ? 1.149 -29.455 -8.172 1.00 50.62 197 LEU A O 1
ATOM 1531 N N . SER A 1 198 ? 0.178 -27.692 -9.161 1.00 53.41 198 SER A N 1
ATOM 1532 C CA . SER A 1 198 ? 1.309 -26.786 -8.951 1.00 53.41 198 SER A CA 1
ATOM 1533 C C . SER A 1 198 ? 1.247 -26.195 -7.543 1.00 53.41 198 SER A C 1
ATOM 1535 O O . SER A 1 198 ? 0.556 -25.205 -7.306 1.00 53.41 198 SER A O 1
ATOM 1537 N N . MET A 1 199 ? 1.942 -26.817 -6.593 1.00 60.69 199 MET A N 1
ATOM 1538 C CA . MET A 1 199 ? 2.163 -26.226 -5.275 1.00 60.69 199 MET A CA 1
ATOM 1539 C C . MET A 1 199 ? 3.322 -25.229 -5.351 1.00 60.69 199 MET A C 1
ATOM 1541 O O . MET A 1 199 ? 4.457 -25.616 -5.641 1.00 60.69 199 MET A O 1
ATOM 1545 N N . ASN A 1 200 ? 3.043 -23.951 -5.088 1.00 60.34 200 ASN A N 1
ATOM 1546 C CA . ASN A 1 200 ? 4.065 -22.907 -5.067 1.00 60.34 200 ASN A CA 1
ATOM 1547 C C . ASN A 1 200 ? 4.654 -22.803 -3.657 1.00 60.34 200 ASN A C 1
ATOM 1549 O O . ASN A 1 200 ? 3.950 -22.513 -2.690 1.00 60.34 200 ASN A O 1
ATOM 1553 N N . VAL A 1 201 ? 5.958 -23.067 -3.538 1.00 62.88 201 VAL A N 1
ATOM 1554 C CA . VAL A 1 201 ? 6.685 -22.978 -2.265 1.00 62.88 201 VAL A CA 1
ATOM 1555 C C . VAL A 1 201 ? 7.642 -21.790 -2.303 1.00 62.88 201 VAL A C 1
ATOM 1557 O O . VAL A 1 201 ? 8.657 -21.826 -3.015 1.00 62.88 201 VAL A O 1
ATOM 1560 N N . HIS A 1 202 ? 7.327 -20.765 -1.511 1.00 64.38 202 HIS A N 1
ATOM 1561 C CA . HIS A 1 202 ? 8.073 -19.514 -1.408 1.00 64.38 202 HIS A CA 1
ATOM 1562 C C . HIS A 1 202 ? 8.997 -19.533 -0.190 1.00 64.38 202 HIS A C 1
ATOM 1564 O O . HIS A 1 202 ? 8.573 -19.296 0.935 1.00 64.38 202 HIS A O 1
ATOM 1570 N N . PHE A 1 203 ? 10.286 -19.792 -0.409 1.00 66.75 203 PHE A N 1
ATOM 1571 C CA . PHE A 1 203 ? 11.287 -19.717 0.655 1.00 66.75 203 PHE A CA 1
ATOM 1572 C C . PHE A 1 203 ? 11.720 -18.265 0.863 1.00 66.75 203 PHE A C 1
ATOM 1574 O O . PHE A 1 203 ? 12.388 -17.678 0.009 1.00 66.75 203 PHE A O 1
ATOM 1581 N N . LEU A 1 204 ? 11.364 -17.697 2.013 1.00 61.19 204 LEU A N 1
ATOM 1582 C CA . LEU A 1 204 ? 11.831 -16.388 2.464 1.00 61.19 204 LEU A CA 1
ATOM 1583 C C . LEU A 1 204 ? 13.221 -16.542 3.100 1.00 61.19 204 LEU A C 1
ATOM 1585 O O . LEU A 1 204 ? 13.372 -16.439 4.312 1.00 61.19 204 LEU A O 1
ATOM 1589 N N . SER A 1 205 ? 14.244 -16.888 2.314 1.00 55.75 205 SER A N 1
ATOM 1590 C CA . SER A 1 205 ? 15.604 -17.032 2.855 1.00 55.75 205 SER A CA 1
ATOM 1591 C C . SER A 1 205 ? 16.406 -15.739 2.721 1.00 55.75 205 SER A C 1
ATOM 1593 O O . SER A 1 205 ? 16.574 -15.214 1.619 1.00 55.75 205 SER A O 1
ATOM 1595 N N . GLN A 1 206 ? 16.934 -15.272 3.856 1.00 50.00 206 GLN A N 1
ATOM 1596 C CA . GLN A 1 206 ? 17.759 -14.069 3.985 1.00 50.00 206 GLN A CA 1
ATOM 1597 C C . GLN A 1 206 ? 19.239 -14.318 3.617 1.00 50.00 206 GLN A C 1
ATOM 1599 O O . GLN A 1 206 ? 19.930 -13.357 3.317 1.00 50.00 206 GLN A O 1
ATOM 1604 N N . ASP A 1 207 ? 19.695 -15.581 3.512 1.00 46.94 207 ASP A N 1
ATOM 1605 C CA . ASP A 1 207 ? 21.058 -15.938 3.072 1.00 46.94 207 ASP A CA 1
ATOM 1606 C C . ASP A 1 207 ? 21.123 -17.274 2.291 1.00 46.94 207 ASP A C 1
ATOM 1608 O O . ASP A 1 207 ? 20.815 -18.362 2.795 1.00 46.94 207 ASP A O 1
ATOM 1612 N N . LYS A 1 208 ? 21.564 -17.214 1.025 1.00 48.47 208 LYS A N 1
ATOM 1613 C CA . LYS A 1 208 ? 21.638 -18.362 0.096 1.00 48.47 208 LYS A CA 1
ATOM 1614 C C . LYS A 1 208 ? 22.958 -19.134 0.230 1.00 48.47 208 LYS A C 1
ATOM 1616 O O . LYS A 1 208 ? 23.841 -19.011 -0.615 1.00 48.47 208 LYS A O 1
ATOM 1621 N N . THR A 1 209 ? 23.094 -19.981 1.249 1.00 53.53 209 THR A N 1
ATOM 1622 C CA . THR A 1 209 ? 24.199 -20.962 1.319 1.00 53.53 209 THR A CA 1
ATOM 1623 C C . THR A 1 209 ? 23.832 -22.287 0.623 1.00 53.53 209 THR A C 1
ATOM 1625 O O . THR A 1 209 ? 22.662 -22.668 0.545 1.00 53.53 209 THR A O 1
ATOM 1628 N N . HIS A 1 210 ? 24.823 -23.040 0.122 1.00 55.56 210 HIS A N 1
ATOM 1629 C CA . HIS A 1 210 ? 24.602 -24.339 -0.546 1.00 55.56 210 HIS A CA 1
ATOM 1630 C C . HIS A 1 210 ? 23.931 -25.405 0.349 1.00 55.56 210 HIS A C 1
ATOM 1632 O O . HIS A 1 210 ? 23.276 -26.310 -0.172 1.00 55.56 210 HIS A O 1
ATOM 1638 N N . SER A 1 211 ? 24.066 -25.293 1.677 1.00 58.69 211 SER A N 1
ATOM 1639 C CA . SER A 1 211 ? 23.406 -26.171 2.657 1.00 58.69 211 SER A CA 1
ATOM 1640 C C . SER A 1 211 ? 21.886 -25.962 2.674 1.00 58.69 211 SER A C 1
ATOM 1642 O O . SER A 1 211 ? 21.117 -26.926 2.627 1.00 58.69 211 SER A O 1
ATOM 1644 N N . ASN A 1 212 ? 21.448 -24.698 2.606 1.00 64.31 212 ASN A N 1
ATOM 1645 C CA . ASN A 1 212 ? 20.032 -24.335 2.591 1.00 64.31 212 ASN A CA 1
ATOM 1646 C C . ASN A 1 212 ? 19.324 -24.907 1.360 1.00 64.31 212 ASN A C 1
ATOM 1648 O O . ASN A 1 212 ? 18.268 -25.511 1.498 1.00 64.31 212 ASN A O 1
ATOM 1652 N N . ARG A 1 213 ? 19.949 -24.868 0.176 1.00 65.31 213 ARG A N 1
ATOM 1653 C CA . ARG A 1 213 ? 19.337 -25.387 -1.062 1.00 65.31 213 ARG A CA 1
ATOM 1654 C C . ARG A 1 213 ? 18.976 -26.879 -0.994 1.00 65.31 213 ARG A C 1
ATOM 1656 O O . ARG A 1 213 ? 17.945 -27.275 -1.531 1.00 65.31 213 ARG A O 1
ATOM 1663 N N . LYS A 1 214 ? 19.795 -27.709 -0.332 1.00 69.44 214 LYS A N 1
ATOM 1664 C CA . LYS A 1 214 ? 19.482 -29.137 -0.125 1.00 69.44 214 LYS A CA 1
ATOM 1665 C C . LYS A 1 214 ? 18.316 -29.314 0.850 1.00 69.44 214 LYS A C 1
ATOM 1667 O O . LYS A 1 214 ? 17.410 -30.096 0.576 1.00 69.44 214 LYS A O 1
ATOM 1672 N N . ARG A 1 215 ? 18.309 -28.554 1.950 1.00 69.88 215 ARG A N 1
ATOM 1673 C CA . ARG A 1 215 ? 17.213 -28.548 2.931 1.00 69.88 215 ARG A CA 1
ATOM 1674 C C . ARG A 1 215 ? 15.890 -28.106 2.297 1.00 69.88 215 ARG A C 1
ATOM 1676 O O . ARG A 1 215 ? 14.888 -28.787 2.479 1.00 69.88 215 ARG A O 1
ATOM 1683 N N . GLU A 1 216 ? 15.889 -27.037 1.503 1.00 72.69 216 GLU A N 1
ATOM 1684 C CA . GLU A 1 216 ? 14.705 -26.562 0.774 1.00 72.69 216 GLU A CA 1
ATOM 1685 C C . GLU A 1 216 ? 14.155 -27.612 -0.193 1.00 72.69 216 GLU A C 1
ATOM 1687 O O . GLU A 1 216 ? 12.944 -27.808 -0.272 1.00 72.69 216 GLU A O 1
ATOM 1692 N N . GLN A 1 217 ? 15.034 -28.303 -0.927 1.00 71.44 217 GLN A N 1
ATOM 1693 C CA . GLN A 1 217 ? 14.622 -29.351 -1.859 1.00 71.44 217 GLN A CA 1
ATOM 1694 C C . GLN A 1 217 ? 14.005 -30.549 -1.128 1.00 71.44 217 GLN A C 1
ATOM 1696 O O . GLN A 1 217 ? 12.995 -31.089 -1.585 1.00 71.44 217 GLN A O 1
ATOM 1701 N N . ASN A 1 218 ? 14.560 -30.931 0.025 1.00 75.88 218 ASN A N 1
ATOM 1702 C CA . ASN A 1 218 ? 13.994 -31.988 0.863 1.00 75.88 218 ASN A CA 1
ATOM 1703 C C . ASN A 1 218 ? 12.616 -31.591 1.412 1.00 75.88 218 ASN A C 1
ATOM 1705 O O . ASN A 1 218 ? 11.679 -32.378 1.313 1.00 75.88 218 ASN A O 1
ATOM 1709 N N . ILE A 1 219 ? 12.468 -30.355 1.908 1.00 73.62 219 ILE A N 1
ATOM 1710 C CA . ILE A 1 219 ? 11.182 -29.820 2.386 1.00 73.62 219 ILE A CA 1
ATOM 1711 C C . ILE A 1 219 ? 10.155 -29.802 1.250 1.00 73.62 219 ILE A C 1
ATOM 1713 O O . ILE A 1 219 ? 9.048 -30.298 1.432 1.00 73.62 219 ILE A O 1
ATOM 1717 N N . ARG A 1 220 ? 10.522 -29.300 0.060 1.00 72.88 220 ARG A N 1
ATOM 1718 C CA . ARG A 1 220 ? 9.640 -29.322 -1.120 1.00 72.88 220 ARG A CA 1
ATOM 1719 C C . ARG A 1 220 ? 9.169 -30.737 -1.425 1.00 72.88 220 ARG A C 1
ATOM 1721 O O . ARG A 1 220 ? 7.975 -30.953 -1.570 1.00 72.88 220 ARG A O 1
ATOM 1728 N N . THR A 1 221 ? 10.095 -31.690 -1.501 1.00 74.69 221 THR A N 1
ATOM 1729 C CA . THR A 1 221 ? 9.778 -33.074 -1.880 1.00 74.69 221 THR A CA 1
ATOM 1730 C C . THR A 1 221 ? 8.839 -33.722 -0.864 1.00 74.69 221 THR A C 1
ATOM 1732 O O . THR A 1 221 ? 7.844 -34.322 -1.258 1.00 74.69 221 THR A O 1
ATOM 1735 N N . HIS A 1 222 ? 9.107 -33.536 0.431 1.00 75.31 222 HIS A N 1
ATOM 1736 C CA . HIS A 1 222 ? 8.301 -34.117 1.501 1.00 75.31 222 HIS A CA 1
ATOM 1737 C C . HIS A 1 222 ? 6.899 -33.495 1.584 1.00 75.31 222 HIS A C 1
ATOM 1739 O O . HIS A 1 222 ? 5.901 -34.207 1.663 1.00 75.31 222 HIS A O 1
ATOM 1745 N N . VAL A 1 223 ? 6.795 -32.166 1.494 1.00 73.56 223 VAL A N 1
ATOM 1746 C CA . VAL A 1 223 ? 5.498 -31.478 1.573 1.00 73.56 223 VAL A CA 1
ATOM 1747 C C . VAL A 1 223 ? 4.642 -31.760 0.340 1.00 73.56 223 VAL A C 1
ATOM 1749 O O . VAL A 1 223 ? 3.446 -32.013 0.474 1.00 73.56 223 VAL A O 1
ATOM 1752 N N . ILE A 1 224 ? 5.250 -31.791 -0.850 1.00 70.62 224 ILE A N 1
ATOM 1753 C CA . ILE A 1 224 ? 4.551 -32.166 -2.082 1.00 70.62 224 ILE A CA 1
ATOM 1754 C C . ILE A 1 224 ? 4.024 -33.601 -1.974 1.00 70.62 224 ILE A C 1
ATOM 1756 O O . ILE A 1 224 ? 2.857 -33.820 -2.285 1.00 70.62 224 ILE A O 1
ATOM 1760 N N . SER A 1 225 ? 4.819 -34.559 -1.477 1.00 67.38 225 SER A N 1
ATOM 1761 C CA . SER A 1 225 ? 4.351 -35.945 -1.332 1.00 67.38 225 SER A CA 1
ATOM 1762 C C . SER A 1 225 ? 3.186 -36.093 -0.352 1.00 67.38 225 SER A C 1
ATOM 1764 O O . SER A 1 225 ? 2.277 -36.875 -0.610 1.00 67.38 225 SER A O 1
ATOM 1766 N N . THR A 1 226 ? 3.173 -35.328 0.742 1.00 67.62 226 THR A N 1
ATOM 1767 C CA . THR A 1 226 ? 2.108 -35.412 1.754 1.00 67.62 226 THR A CA 1
ATOM 1768 C C . THR A 1 226 ? 0.823 -34.725 1.288 1.00 67.62 226 THR A C 1
ATOM 1770 O O . THR A 1 226 ? -0.273 -35.218 1.546 1.00 67.62 226 THR A O 1
ATOM 1773 N N . LEU A 1 227 ? 0.934 -33.601 0.574 1.00 63.94 227 LEU A N 1
ATOM 1774 C CA . LEU A 1 227 ? -0.220 -32.791 0.174 1.00 63.94 227 LEU A CA 1
ATOM 1775 C C . LEU A 1 227 ? -0.817 -33.184 -1.183 1.00 63.94 227 LEU A C 1
ATOM 1777 O O . LEU A 1 227 ? -2.003 -32.958 -1.395 1.00 63.94 227 LEU A O 1
ATOM 1781 N N . GLN A 1 228 ? -0.068 -33.847 -2.073 1.00 60.06 228 GLN A N 1
ATOM 1782 C CA . GLN A 1 228 ? -0.626 -34.404 -3.317 1.00 60.06 228 GLN A CA 1
ATOM 1783 C C . GLN A 1 228 ? -1.707 -35.466 -3.069 1.00 60.06 228 GLN A C 1
ATOM 1785 O O . GLN A 1 228 ? -2.570 -35.670 -3.920 1.00 60.06 228 GLN A O 1
ATOM 1790 N N . VAL A 1 229 ? -1.686 -36.116 -1.903 1.00 55.06 229 VAL A N 1
ATOM 1791 C CA . VAL A 1 229 ? -2.686 -37.120 -1.508 1.00 55.06 229 VAL A CA 1
ATOM 1792 C C . VAL A 1 229 ? -4.020 -36.467 -1.118 1.00 55.06 229 VAL A C 1
ATOM 1794 O O . VAL A 1 229 ? -5.058 -37.124 -1.133 1.00 55.06 229 VAL A O 1
ATOM 1797 N N . SER A 1 230 ? -4.027 -35.164 -0.815 1.00 52.34 230 SER A N 1
ATOM 1798 C CA . SER A 1 230 ? -5.196 -34.463 -0.295 1.00 52.34 230 SER A CA 1
ATOM 1799 C C . SER A 1 230 ? -5.480 -33.177 -1.074 1.00 52.34 230 SER A C 1
ATOM 1801 O O . SER A 1 230 ? -4.878 -32.133 -0.839 1.00 52.34 230 SER A O 1
ATOM 1803 N N . SER A 1 231 ? -6.503 -33.249 -1.933 1.00 51.41 231 SER A N 1
ATOM 1804 C CA . SER A 1 231 ? -7.343 -32.143 -2.433 1.00 51.41 231 SER A CA 1
ATOM 1805 C C . SER A 1 231 ? -7.105 -31.564 -3.839 1.00 51.41 231 SER A C 1
ATOM 1807 O O . SER A 1 231 ? -6.008 -31.466 -4.373 1.00 51.41 231 SER A O 1
ATOM 1809 N N . SER A 1 232 ? -8.231 -31.095 -4.389 1.00 50.72 232 SER A N 1
ATOM 1810 C CA . SER A 1 232 ? -8.437 -30.343 -5.636 1.00 50.72 232 SER A CA 1
ATOM 1811 C C . SER A 1 232 ? -8.087 -28.840 -5.518 1.00 50.72 232 SER A C 1
ATOM 1813 O O . SER A 1 232 ? -8.627 -28.022 -6.265 1.00 50.72 232 SER A O 1
ATOM 1815 N N . ARG A 1 233 ? -7.262 -28.424 -4.548 1.00 54.88 233 ARG A N 1
ATOM 1816 C CA . ARG A 1 233 ? -6.994 -26.999 -4.260 1.00 54.88 233 ARG A CA 1
ATOM 1817 C C . ARG A 1 233 ? -5.547 -26.613 -4.574 1.00 54.88 233 ARG A C 1
ATOM 1819 O O . ARG A 1 233 ? -4.643 -27.433 -4.456 1.00 54.88 233 ARG A O 1
ATOM 1826 N N . SER A 1 234 ? -5.335 -25.357 -4.969 1.00 58.06 234 SER A N 1
ATOM 1827 C CA . SER A 1 234 ? -4.008 -24.744 -5.084 1.00 58.06 234 SER A CA 1
ATOM 1828 C C . SER A 1 234 ? -3.527 -24.306 -3.702 1.00 58.06 234 SER A C 1
ATOM 1830 O O . SER A 1 234 ? -4.215 -23.535 -3.034 1.00 58.06 234 SER A O 1
ATOM 1832 N N . TRP A 1 235 ? -2.360 -24.785 -3.281 1.00 62.41 235 TRP A N 1
ATOM 1833 C CA . TRP A 1 235 ? -1.771 -24.465 -1.982 1.00 62.41 235 TRP A CA 1
ATOM 1834 C C . TRP A 1 235 ? -0.549 -23.564 -2.161 1.00 62.41 235 TRP A C 1
ATOM 1836 O O . TRP A 1 235 ? 0.269 -23.790 -3.058 1.00 62.41 235 TRP A O 1
ATOM 1846 N N . GLU A 1 236 ? -0.408 -22.581 -1.276 1.00 71.50 236 GLU A N 1
ATOM 1847 C CA . GLU A 1 236 ? 0.784 -21.743 -1.159 1.00 71.50 236 GLU A CA 1
ATOM 1848 C C . GLU A 1 236 ? 1.468 -22.039 0.179 1.00 71.50 236 GLU A C 1
ATOM 1850 O O . GLU A 1 236 ? 0.829 -22.020 1.231 1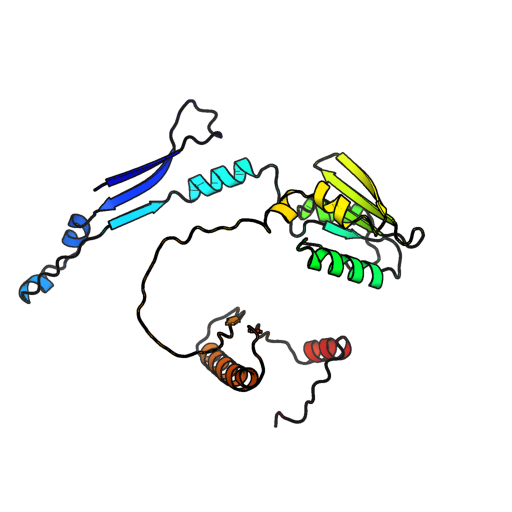.00 71.50 236 GLU A O 1
ATOM 1855 N N . LEU A 1 237 ? 2.760 -22.372 0.138 1.00 69.31 237 LEU A N 1
ATOM 1856 C CA . LEU A 1 237 ? 3.536 -22.734 1.324 1.00 69.31 237 LEU A CA 1
ATOM 1857 C C . LEU A 1 237 ? 4.666 -21.736 1.550 1.00 69.31 237 LEU A C 1
ATOM 1859 O O . LEU A 1 237 ? 5.547 -21.586 0.699 1.00 69.31 237 LEU A O 1
ATOM 1863 N N . ILE A 1 238 ? 4.678 -21.137 2.740 1.00 74.94 238 ILE A N 1
ATOM 1864 C CA . ILE A 1 238 ? 5.729 -20.229 3.199 1.00 74.94 238 ILE A CA 1
ATOM 1865 C C . ILE A 1 238 ? 6.438 -20.882 4.395 1.00 74.94 238 ILE A C 1
ATOM 1867 O O . ILE A 1 238 ? 5.955 -20.793 5.524 1.00 74.94 238 ILE A O 1
ATOM 1871 N N . PRO A 1 239 ? 7.559 -21.589 4.179 1.00 67.88 239 PRO A N 1
ATOM 1872 C CA . PRO A 1 239 ? 8.376 -22.099 5.269 1.00 67.88 239 PRO A CA 1
ATOM 1873 C C . PRO A 1 239 ? 9.052 -20.941 6.012 1.00 67.88 239 PRO A C 1
ATOM 1875 O O . PRO A 1 239 ? 9.803 -20.164 5.420 1.00 67.88 239 PRO A O 1
ATOM 1878 N N . VAL A 1 240 ? 8.803 -20.858 7.319 1.00 73.62 240 VAL A N 1
ATOM 1879 C CA . VAL A 1 240 ? 9.416 -19.881 8.228 1.00 73.62 240 VAL A CA 1
ATOM 1880 C C . VAL A 1 240 ? 10.269 -20.629 9.247 1.00 73.62 240 VAL A C 1
ATOM 1882 O O . VAL A 1 240 ? 9.827 -21.628 9.814 1.00 73.62 240 VAL A O 1
ATOM 1885 N N . ASP A 1 241 ? 11.494 -20.156 9.474 1.00 73.81 241 ASP A N 1
ATOM 1886 C CA . ASP A 1 241 ? 12.361 -20.686 10.527 1.00 73.81 241 ASP A CA 1
ATOM 1887 C C . ASP A 1 241 ? 12.064 -19.956 11.841 1.00 73.81 241 ASP A C 1
ATOM 1889 O O . ASP A 1 241 ? 12.374 -18.774 12.001 1.00 73.81 241 ASP A O 1
ATOM 1893 N N . LEU A 1 242 ? 11.395 -20.642 12.768 1.00 75.00 242 LEU A N 1
ATOM 1894 C CA . LEU A 1 242 ? 11.010 -20.097 14.067 1.00 75.00 242 LEU A CA 1
ATOM 1895 C C . LEU A 1 242 ? 11.691 -20.886 15.182 1.00 75.00 242 LEU A C 1
ATOM 1897 O O . LEU A 1 242 ? 11.724 -22.116 15.176 1.00 75.00 242 LEU A O 1
ATOM 1901 N N . LYS A 1 243 ? 12.195 -20.176 16.196 1.00 81.06 243 LYS A N 1
ATOM 1902 C CA . LYS A 1 243 ? 12.716 -20.818 17.408 1.00 81.06 243 LYS A CA 1
ATOM 1903 C C . LYS A 1 243 ? 11.577 -21.518 18.155 1.00 81.06 243 LYS A C 1
ATOM 1905 O O . LYS A 1 243 ? 10.482 -20.970 18.266 1.00 81.06 243 LYS A O 1
ATOM 1910 N N . MET A 1 244 ? 11.871 -22.667 18.764 1.00 79.94 244 MET A N 1
ATOM 1911 C CA . MET A 1 244 ? 10.883 -23.480 19.488 1.00 79.94 244 MET A CA 1
ATOM 1912 C C . MET A 1 244 ? 10.041 -22.715 20.534 1.00 79.94 244 MET A C 1
ATOM 1914 O O . MET A 1 244 ? 8.837 -22.954 20.594 1.00 79.94 244 MET A O 1
ATOM 1918 N N . PRO A 1 245 ? 10.587 -21.747 21.305 1.00 79.19 245 PRO A N 1
ATOM 1919 C CA . PRO A 1 245 ? 9.776 -20.950 22.228 1.00 79.19 245 PRO A CA 1
ATOM 1920 C C . PRO A 1 245 ? 8.688 -20.120 21.531 1.00 79.19 245 PRO A C 1
ATOM 1922 O O . PRO A 1 245 ? 7.591 -19.987 22.058 1.00 79.19 245 PRO A O 1
ATOM 1925 N N . VAL A 1 246 ? 8.966 -19.594 20.332 1.00 78.81 246 VAL A N 1
ATOM 1926 C CA . VAL A 1 246 ? 7.998 -18.814 19.540 1.00 78.81 246 VAL A CA 1
ATOM 1927 C C . VAL A 1 246 ? 6.879 -19.722 19.040 1.00 78.81 246 VAL A C 1
ATOM 1929 O O . VAL A 1 246 ? 5.709 -19.360 19.116 1.00 78.81 246 VAL A O 1
ATOM 1932 N N . ILE A 1 247 ? 7.236 -20.928 18.591 1.00 79.50 247 ILE A N 1
ATOM 1933 C CA . ILE A 1 247 ? 6.274 -21.951 18.170 1.00 79.50 247 ILE A CA 1
ATOM 1934 C C . ILE A 1 247 ? 5.363 -22.340 19.341 1.00 79.50 247 ILE A C 1
ATOM 1936 O O . ILE A 1 247 ? 4.151 -22.404 19.164 1.00 79.50 247 ILE A O 1
ATOM 1940 N N . GLY A 1 248 ? 5.921 -22.529 20.543 1.00 74.75 248 GLY A N 1
ATOM 1941 C CA . GLY A 1 248 ? 5.147 -22.830 21.751 1.00 74.75 248 GLY A CA 1
ATOM 1942 C C . GLY A 1 248 ? 4.096 -21.763 22.066 1.00 74.75 248 GLY A C 1
ATOM 1943 O O . GLY A 1 248 ? 2.942 -22.099 22.326 1.00 74.75 248 GLY A O 1
ATOM 1944 N N . THR A 1 249 ? 4.462 -20.483 21.952 1.00 76.81 249 THR A N 1
ATOM 1945 C CA . THR A 1 249 ? 3.518 -19.367 22.115 1.00 76.81 249 THR A CA 1
ATOM 1946 C C . THR A 1 249 ? 2.446 -19.351 21.026 1.00 76.81 249 THR A C 1
ATOM 1948 O O . THR A 1 249 ? 1.292 -19.059 21.318 1.00 76.81 249 THR A O 1
ATOM 1951 N N . ILE A 1 250 ? 2.785 -19.665 19.773 1.00 77.44 250 ILE A N 1
ATOM 1952 C CA . ILE A 1 250 ? 1.798 -19.714 18.683 1.00 77.44 250 ILE A CA 1
ATOM 1953 C C . ILE A 1 250 ? 0.794 -20.844 18.930 1.00 77.44 250 ILE A C 1
ATOM 1955 O O . ILE A 1 250 ? -0.410 -20.613 18.877 1.00 77.44 250 ILE A O 1
ATOM 1959 N N . ILE A 1 251 ? 1.270 -22.046 19.264 1.00 76.44 251 ILE A N 1
ATOM 1960 C CA . ILE A 1 251 ? 0.405 -23.201 19.545 1.00 76.44 251 ILE A CA 1
ATOM 1961 C C . ILE A 1 251 ? -0.552 -22.892 20.702 1.00 76.44 251 ILE A C 1
ATOM 1963 O O . ILE A 1 251 ? -1.739 -23.185 20.590 1.00 76.44 251 ILE A O 1
ATOM 1967 N N . SER A 1 252 ? -0.073 -22.243 21.772 1.00 74.94 252 SER A N 1
ATOM 1968 C CA . SER A 1 252 ? -0.911 -21.919 22.935 1.00 74.94 252 SER A CA 1
ATOM 1969 C C . SER A 1 252 ? -2.010 -20.892 22.648 1.00 74.94 252 SER A C 1
ATOM 1971 O O . SER A 1 252 ? -2.947 -20.788 23.432 1.00 74.94 252 SER A O 1
ATOM 1973 N N . HIS A 1 253 ? -1.885 -20.104 21.576 1.00 66.50 253 HIS A N 1
ATOM 1974 C CA . HIS A 1 253 ? -2.850 -19.062 21.210 1.00 66.50 253 HIS A CA 1
ATOM 1975 C C . HIS A 1 253 ? -3.714 -19.425 19.995 1.00 66.50 253 HIS A C 1
ATOM 1977 O O . HIS A 1 253 ? -4.685 -18.720 19.726 1.00 66.50 253 HIS A O 1
ATOM 1983 N N . CYS A 1 254 ? -3.374 -20.479 19.246 1.00 59.31 254 CYS A N 1
ATOM 1984 C CA . CYS A 1 254 ? -4.005 -20.774 17.958 1.00 59.31 254 CYS A CA 1
ATOM 1985 C C . CYS A 1 254 ? -4.801 -22.092 17.896 1.00 59.31 254 CYS A C 1
ATOM 1987 O O . CYS A 1 254 ? -5.174 -22.473 16.791 1.00 59.31 254 CYS A O 1
ATOM 1989 N N . ASP A 1 255 ? -5.069 -22.782 19.016 1.00 55.03 255 ASP A N 1
ATOM 1990 C CA . ASP A 1 255 ? -5.810 -24.068 19.060 1.00 55.03 255 ASP A CA 1
ATOM 1991 C C . ASP A 1 255 ? -5.383 -25.052 17.951 1.00 55.03 255 ASP A C 1
ATOM 1993 O O . ASP A 1 255 ? -6.181 -25.771 17.344 1.00 55.03 255 ASP A O 1
ATOM 1997 N N . ILE A 1 256 ? -4.083 -25.073 17.647 1.00 60.12 256 ILE A N 1
ATOM 1998 C CA . ILE A 1 256 ? -3.536 -25.953 16.621 1.00 60.12 256 ILE A CA 1
ATOM 1999 C C . ILE A 1 256 ? -3.448 -27.338 17.256 1.00 60.12 256 ILE A C 1
ATOM 2001 O O . ILE A 1 256 ? -2.494 -27.638 17.974 1.00 60.12 256 ILE A O 1
ATOM 2005 N N . SER A 1 257 ? -4.445 -28.190 17.006 1.00 49.03 257 SER A N 1
ATOM 2006 C CA . SER A 1 257 ? -4.410 -29.608 17.371 1.00 49.03 257 SER A CA 1
ATOM 2007 C C . SER A 1 257 ? -3.373 -30.331 16.504 1.00 49.03 257 SER A C 1
ATOM 2009 O O . SER A 1 257 ? -3.701 -31.009 15.531 1.00 49.03 257 SER A O 1
ATOM 2011 N N . ALA A 1 258 ? -2.094 -30.138 16.808 1.00 46.97 258 ALA A N 1
ATOM 2012 C CA . ALA A 1 258 ? -1.030 -30.919 16.210 1.00 46.97 258 ALA A CA 1
ATOM 2013 C C . ALA A 1 258 ? -1.055 -32.311 16.854 1.00 46.97 258 ALA A C 1
ATOM 2015 O O . ALA A 1 258 ? -0.734 -32.468 18.030 1.00 46.97 258 ALA A O 1
ATOM 2016 N N . SER A 1 259 ? -1.435 -33.334 16.089 1.00 42.00 259 SER A N 1
ATOM 2017 C CA . SER A 1 259 ? -1.078 -34.716 16.402 1.00 42.00 259 SER A CA 1
ATOM 2018 C C . SER A 1 259 ? 0.441 -34.842 16.248 1.00 42.00 259 SER A C 1
ATOM 2020 O O . SER A 1 259 ? 0.950 -35.056 15.149 1.00 42.00 259 SER A O 1
ATOM 2022 N N . VAL A 1 260 ? 1.174 -34.614 17.337 1.00 42.94 260 VAL A N 1
ATOM 2023 C CA . VAL A 1 260 ? 2.648 -34.630 17.379 1.00 42.94 260 VAL A CA 1
ATOM 2024 C C . VAL A 1 260 ? 3.220 -36.062 17.302 1.00 42.94 260 VAL A C 1
ATOM 2026 O O . VAL A 1 260 ? 4.422 -36.238 17.149 1.00 42.94 260 VAL A O 1
ATOM 2029 N N . ASP A 1 261 ? 2.380 -37.097 17.285 1.00 34.47 261 ASP A N 1
ATOM 2030 C CA . ASP A 1 261 ? 2.812 -38.500 17.391 1.00 34.47 261 ASP A CA 1
ATOM 2031 C C . ASP A 1 261 ? 3.314 -39.153 16.087 1.00 34.47 261 ASP A C 1
ATOM 2033 O O . ASP A 1 261 ? 3.362 -40.376 15.990 1.00 34.47 261 ASP A O 1
ATOM 2037 N N . THR A 1 262 ? 3.685 -38.399 15.046 1.00 38.12 262 THR A N 1
ATOM 2038 C CA . THR A 1 262 ? 4.136 -39.014 13.771 1.00 38.12 262 THR A CA 1
ATOM 2039 C C . THR A 1 262 ? 5.468 -38.502 13.236 1.00 38.12 262 THR A C 1
ATOM 2041 O O . THR A 1 262 ? 5.789 -38.724 12.072 1.00 38.12 262 THR A O 1
ATOM 2044 N N . ILE A 1 263 ? 6.283 -37.848 14.064 1.00 36.94 263 ILE A N 1
ATOM 2045 C CA . ILE A 1 263 ? 7.654 -37.496 13.674 1.00 36.94 263 ILE A CA 1
ATOM 2046 C C . ILE A 1 263 ? 8.616 -38.014 14.743 1.00 36.94 263 ILE A C 1
ATOM 2048 O O . ILE A 1 263 ? 9.046 -37.275 15.627 1.00 36.94 263 ILE A O 1
ATOM 2052 N N . GLN A 1 264 ? 8.927 -39.306 14.644 1.00 31.30 264 GLN A N 1
ATOM 2053 C CA . GLN A 1 264 ? 10.106 -39.926 15.241 1.00 31.30 264 GLN A CA 1
ATOM 2054 C C . GLN A 1 264 ? 10.928 -40.581 14.133 1.00 31.30 264 GLN A C 1
ATOM 2056 O O . GLN A 1 264 ? 10.306 -41.210 13.246 1.00 31.30 264 GLN A O 1
#